Protein AF-A0A3C1F7Y5-F1 (afdb_monomer)

Solvent-accessible surface area (backbone atoms only — not comparable to full-atom values): 17196 Å² total; per-residue (Å²): 118,83,68,59,56,59,58,52,64,68,67,61,79,65,84,80,78,97,80,61,92,88,53,54,73,62,54,54,56,51,48,54,54,51,53,60,56,68,68,61,66,80,75,76,90,60,99,76,71,50,38,73,56,33,47,53,52,22,53,52,35,46,51,49,37,52,49,52,54,51,51,47,56,51,50,53,52,50,54,74,68,40,83,87,54,53,74,69,56,42,49,56,51,49,56,52,49,49,56,57,46,50,55,50,48,52,55,36,48,55,47,24,56,50,34,44,51,53,21,16,48,36,46,59,71,67,48,47,70,47,78,36,75,79,83,68,91,80,58,47,48,40,62,43,82,44,96,49,58,92,84,38,73,50,45,46,52,68,71,47,50,67,42,48,70,52,59,70,87,53,86,89,48,58,64,70,56,50,33,38,49,53,35,39,42,51,49,35,54,53,50,36,54,55,50,50,54,42,51,51,53,32,52,53,28,52,53,48,36,74,69,45,88,47,70,68,56,28,50,54,26,50,50,50,32,55,50,36,51,53,51,49,53,52,49,18,32,52,47,30,49,44,54,48,51,48,48,57,51,38,54,70,44,25,80,83,28,38,66,29,48,48,50,53,48,51,56,52,72,69,43,88,74,80,42,68,30,49,54,53,50,53,73,64,62,58,54,50,94,76,53,66,95,76,66,82,66,76,71,68,65,89,124

Mean predicted aligned error: 12.27 Å

Foldseek 3Di:
DVVVVVVVVVVPPPDDDDDDPPCVVVVLVVVLVVLLVVVPPDDPPDVDDALVVLVVVLVVLVVSLVVLVVSLVVVLVCLVPPPVDDPVRSVVVNVVSCVVSVVVNVVSVVSSVVSLLVSLLNLVVVQPCLQFNDFDPPQQFQFDCDPCCVVAPTRALVLCQVLLVLLDPDPPDDSNLSSNSPNLNVVSVVLRVVLVVLVVLLVVLVVQLVPDPDPVSVVVSVVSNVVSVVVNRVSRSVNLRSLLRNQVSCVLPQVSSQVSLVSLLVSLVPHPDVDPSSVVSNVSRDHPVNDDPPDPRRNRDDD

Structure (mmCIF, N/CA/C/O backbone):
data_AF-A0A3C1F7Y5-F1
#
_entry.id   AF-A0A3C1F7Y5-F1
#
loop_
_atom_site.group_PDB
_atom_site.id
_atom_site.type_symbol
_atom_site.label_atom_id
_atom_site.label_alt_id
_atom_site.label_comp_id
_atom_site.label_asym_id
_atom_site.label_entity_id
_atom_site.label_seq_id
_atom_site.pdbx_PDB_ins_code
_atom_site.Cartn_x
_atom_site.Cartn_y
_atom_site.Cartn_z
_atom_site.occupancy
_atom_site.B_iso_or_equiv
_atom_site.auth_seq_id
_atom_site.auth_comp_id
_atom_site.auth_asym_id
_atom_site.auth_atom_id
_atom_site.pdbx_PDB_model_num
ATOM 1 N N . MET A 1 1 ? 8.452 -7.165 36.736 1.00 32.56 1 MET A N 1
ATOM 2 C CA . MET A 1 1 ? 7.454 -6.997 37.823 1.00 32.56 1 MET A CA 1
ATOM 3 C C . MET A 1 1 ? 6.752 -5.632 37.867 1.00 32.56 1 MET A C 1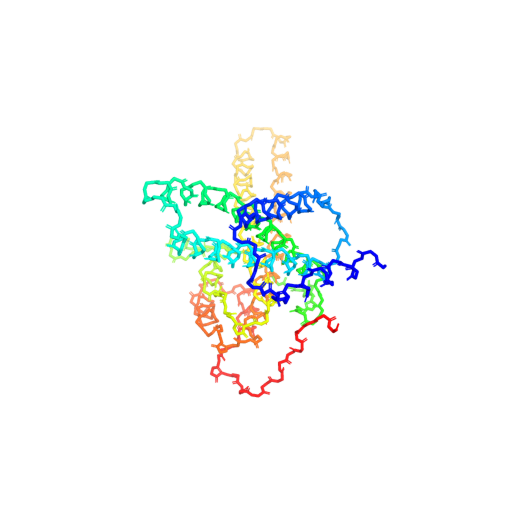
ATOM 5 O O . MET A 1 1 ? 5.590 -5.606 38.236 1.00 32.56 1 MET A O 1
ATOM 9 N N . LYS A 1 2 ? 7.348 -4.512 37.418 1.00 30.48 2 LYS A N 1
ATOM 10 C CA . LYS A 1 2 ? 6.664 -3.192 37.383 1.00 30.48 2 LYS A CA 1
ATOM 11 C C . LYS A 1 2 ? 5.552 -3.036 36.319 1.00 30.48 2 LYS A C 1
ATOM 13 O O . LYS A 1 2 ? 4.776 -2.097 36.400 1.00 30.48 2 LYS A O 1
ATOM 18 N N . GLN A 1 3 ? 5.445 -3.956 35.354 1.00 35.06 3 GLN A N 1
ATOM 19 C CA . GLN A 1 3 ? 4.388 -3.957 34.323 1.00 35.06 3 GLN A CA 1
ATOM 20 C C . GLN A 1 3 ? 3.106 -4.693 34.757 1.00 35.06 3 GLN A C 1
ATOM 22 O O . GLN A 1 3 ? 2.026 -4.375 34.273 1.00 35.06 3 GLN A O 1
ATOM 27 N N . LEU A 1 4 ? 3.206 -5.618 35.718 1.00 29.81 4 LEU A N 1
ATOM 28 C CA . LEU A 1 4 ? 2.059 -6.357 36.264 1.00 29.81 4 LEU A CA 1
ATOM 29 C C . LEU A 1 4 ? 1.172 -5.466 37.148 1.00 29.81 4 LEU A C 1
ATOM 31 O O . LEU A 1 4 ? -0.046 -5.610 37.156 1.00 29.81 4 LEU A O 1
ATOM 35 N N . VAL A 1 5 ? 1.770 -4.471 37.808 1.00 37.81 5 VAL A N 1
ATOM 36 C CA . VAL A 1 5 ? 1.052 -3.497 38.647 1.00 37.81 5 VAL A CA 1
ATOM 37 C C . VAL A 1 5 ? 0.156 -2.569 37.809 1.00 37.81 5 VAL A C 1
ATOM 39 O O . VAL A 1 5 ? -0.883 -2.130 38.288 1.00 37.81 5 VAL A O 1
ATOM 42 N N . LEU A 1 6 ? 0.497 -2.319 36.537 1.00 37.78 6 LEU A N 1
ATOM 43 C CA . LEU A 1 6 ? -0.303 -1.463 35.651 1.00 37.78 6 LEU A CA 1
ATOM 44 C C . LEU A 1 6 ? -1.582 -2.164 35.158 1.00 37.78 6 LEU A C 1
ATOM 46 O O . LEU A 1 6 ? -2.614 -1.519 35.006 1.00 37.78 6 LEU A O 1
ATOM 50 N N . ALA A 1 7 ? -1.528 -3.487 34.968 1.00 34.50 7 ALA A N 1
ATOM 51 C CA . ALA A 1 7 ? -2.701 -4.301 34.643 1.00 34.50 7 ALA A CA 1
ATOM 52 C C . ALA A 1 7 ? -3.611 -4.515 35.870 1.00 34.50 7 ALA A C 1
ATOM 54 O O . ALA A 1 7 ? -4.831 -4.502 35.737 1.00 34.50 7 ALA A O 1
ATOM 55 N N . LEU A 1 8 ? -3.030 -4.627 37.072 1.00 32.03 8 LEU A N 1
ATOM 56 C CA . LEU A 1 8 ? -3.776 -4.730 38.335 1.00 32.03 8 LEU A CA 1
ATOM 57 C C . LEU A 1 8 ? -4.474 -3.418 38.738 1.00 32.03 8 LEU A C 1
ATOM 59 O O . LEU A 1 8 ? -5.562 -3.462 39.304 1.00 32.03 8 LEU A O 1
ATOM 63 N N . LEU A 1 9 ? -3.923 -2.255 38.376 1.00 35.12 9 LEU A N 1
ATOM 64 C CA . LE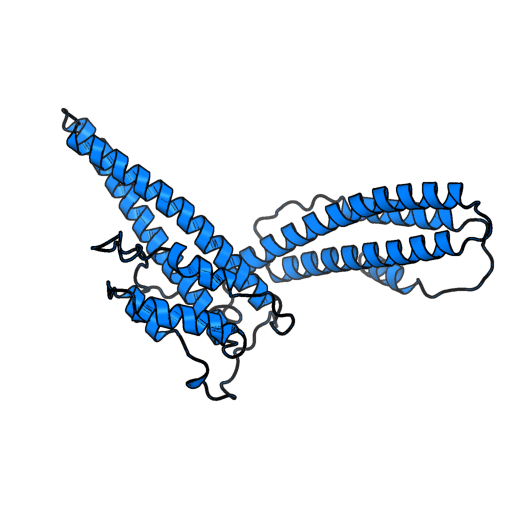U A 1 9 ? -4.593 -0.958 38.565 1.00 35.12 9 LEU A CA 1
ATOM 65 C C . LEU A 1 9 ? -5.817 -0.758 37.652 1.00 35.12 9 LEU A C 1
ATOM 67 O O . LEU A 1 9 ? -6.689 0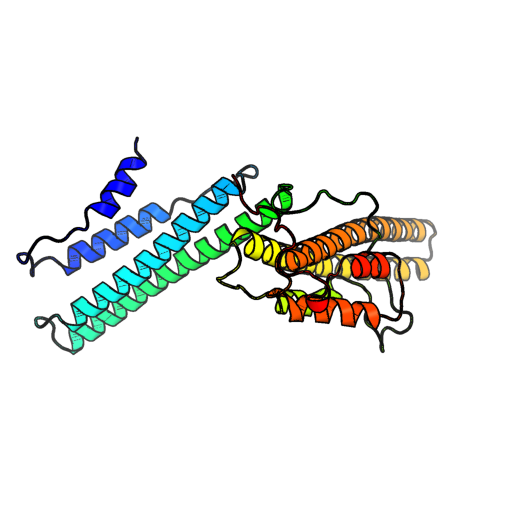.035 37.990 1.00 35.12 9 LEU A O 1
ATOM 71 N N . LEU A 1 10 ? -5.906 -1.483 36.530 1.00 38.59 10 LEU A N 1
ATOM 72 C CA . LEU A 1 10 ? -7.051 -1.443 35.606 1.00 38.59 10 LEU A CA 1
ATOM 73 C C . LEU A 1 10 ? -8.180 -2.414 35.996 1.00 38.59 10 LEU A C 1
ATOM 75 O O . LEU A 1 10 ? -9.320 -2.201 35.599 1.00 38.59 10 LEU A O 1
ATOM 79 N N . LEU A 1 11 ? -7.883 -3.451 36.787 1.00 32.28 11 LEU A N 1
ATOM 80 C CA . LEU A 1 11 ? -8.859 -4.432 37.291 1.00 32.28 11 LEU A CA 1
ATOM 81 C C . LEU A 1 11 ? -9.451 -4.063 38.664 1.00 32.28 11 LEU A C 1
ATOM 83 O O . LEU A 1 11 ? -10.435 -4.660 39.083 1.00 32.28 11 LEU A O 1
ATOM 87 N N . GLY A 1 12 ? -8.888 -3.063 39.350 1.00 29.34 12 GLY A N 1
ATOM 88 C CA . GLY A 1 12 ? -9.375 -2.572 40.644 1.00 29.34 12 GLY A CA 1
ATOM 89 C C . GLY A 1 12 ? -10.532 -1.566 40.579 1.00 29.34 12 GLY A C 1
ATOM 90 O O . GLY A 1 12 ? -10.961 -1.092 41.624 1.00 29.34 12 GLY A O 1
ATOM 91 N N . LEU A 1 13 ? -11.056 -1.231 39.393 1.00 37.41 13 LEU A N 1
ATOM 92 C CA . LEU A 1 13 ? -12.241 -0.368 39.235 1.00 37.41 13 LEU A CA 1
ATOM 93 C C . LEU A 1 13 ? -13.559 -1.152 39.404 1.00 37.41 13 LEU A C 1
ATOM 95 O O . LEU A 1 13 ? -14.555 -0.869 38.742 1.00 37.41 13 LEU A O 1
ATOM 99 N N . ALA A 1 14 ? -13.569 -2.142 40.301 1.00 31.95 14 ALA A N 1
ATOM 100 C CA . ALA A 1 14 ? -14.805 -2.664 40.861 1.00 31.95 14 ALA A CA 1
ATOM 101 C C . ALA A 1 14 ? -15.293 -1.675 41.929 1.00 31.95 14 ALA A C 1
ATOM 103 O O . ALA A 1 14 ? -14.569 -1.323 42.858 1.00 31.95 14 ALA A O 1
ATOM 104 N N . VAL A 1 15 ? -16.518 -1.202 41.735 1.00 46.19 15 VAL A N 1
ATOM 105 C CA . VAL A 1 15 ? -17.261 -0.277 42.592 1.00 46.19 15 VAL A CA 1
ATOM 106 C C . VAL A 1 15 ? -17.226 -0.711 44.069 1.00 46.19 15 VAL A C 1
ATOM 108 O O . VAL A 1 15 ? -17.552 -1.856 44.376 1.00 46.19 15 VAL A O 1
ATOM 111 N N . PRO A 1 16 ? -16.987 0.233 44.994 1.00 33.44 16 PRO A N 1
ATOM 112 C CA . PRO A 1 16 ? -17.848 0.389 46.157 1.00 33.44 16 PRO A CA 1
ATOM 113 C C . PRO A 1 16 ? -18.515 1.767 46.050 1.00 33.44 16 PRO A C 1
ATOM 115 O O . PRO A 1 16 ? -17.878 2.785 45.803 1.00 33.44 16 PRO A O 1
ATOM 118 N N . GLY A 1 17 ? -19.840 1.824 46.064 1.00 30.00 17 GLY A N 1
ATOM 119 C CA . GLY A 1 17 ? -20.545 1.865 47.336 1.00 30.00 17 GLY A CA 1
ATOM 120 C C . GLY A 1 17 ? -20.659 3.326 47.765 1.00 30.00 17 GLY A C 1
ATOM 121 O O . GLY A 1 17 ? -19.778 3.862 48.424 1.00 30.00 17 GLY A O 1
ATOM 122 N N . SER A 1 18 ? -21.730 3.960 47.294 1.00 38.53 18 SER A N 1
ATOM 123 C CA . SER A 1 18 ? -22.365 5.192 47.778 1.00 38.53 18 SER A CA 1
ATOM 124 C C . SER A 1 18 ? -21.871 5.733 49.132 1.00 38.53 18 SER A C 1
ATOM 126 O O . SER A 1 18 ? -22.473 5.434 50.155 1.00 38.53 18 SER A O 1
ATOM 128 N N . ALA A 1 19 ? -20.820 6.563 49.133 1.00 33.09 19 ALA A N 1
ATOM 129 C CA . ALA A 1 19 ? -20.518 7.531 50.200 1.00 33.09 19 ALA A CA 1
ATOM 130 C C . ALA A 1 19 ? -19.324 8.445 49.840 1.00 33.09 19 ALA A C 1
ATOM 132 O O . ALA A 1 19 ? -18.329 8.464 50.556 1.00 33.09 19 ALA A O 1
ATOM 133 N N . GLN A 1 20 ? -19.364 9.210 48.739 1.00 34.00 20 GLN A N 1
ATOM 134 C CA . GLN A 1 20 ? -18.431 10.345 48.560 1.00 34.00 20 GLN A CA 1
ATOM 135 C C . GLN A 1 20 ? -18.875 11.324 47.456 1.00 34.00 20 GLN A C 1
ATOM 137 O O . GLN A 1 20 ? -18.120 11.666 46.549 1.00 34.00 20 GLN A O 1
ATOM 142 N N . ALA A 1 21 ? -20.106 11.833 47.559 1.00 36.12 21 ALA A N 1
ATOM 143 C CA . ALA A 1 21 ? -20.642 12.853 46.648 1.00 36.12 21 ALA A CA 1
ATOM 144 C C . ALA A 1 21 ? -19.891 14.208 46.705 1.00 36.12 21 ALA A C 1
ATOM 146 O O . ALA A 1 21 ? -20.056 15.039 45.825 1.00 36.12 21 ALA A O 1
ATOM 147 N N . GLY A 1 22 ? -19.011 14.438 47.689 1.00 31.52 22 GLY A N 1
ATOM 148 C CA . GLY A 1 22 ? -18.311 15.722 47.851 1.00 31.52 22 GLY A CA 1
ATOM 149 C C . GLY A 1 22 ? -16.958 15.870 47.137 1.00 31.52 22 GLY A C 1
ATOM 150 O O . GLY A 1 22 ? -16.356 16.937 47.218 1.00 31.52 22 GLY A O 1
ATOM 151 N N . LYS A 1 23 ? -16.410 14.822 46.496 1.00 36.09 23 LYS A N 1
ATOM 152 C CA . LYS A 1 23 ? -15.052 14.864 45.889 1.00 36.09 23 LYS A CA 1
ATOM 153 C C . LYS A 1 23 ? -14.928 14.185 44.516 1.00 36.09 23 LYS A C 1
ATOM 155 O O . LYS A 1 23 ? -13.818 14.080 43.990 1.00 36.09 23 LYS A O 1
ATOM 160 N N . ALA A 1 24 ? -16.041 13.770 43.913 1.00 33.94 24 ALA A N 1
ATOM 161 C CA . ALA A 1 24 ? -16.072 13.079 42.623 1.00 33.94 24 ALA A CA 1
ATOM 162 C C . ALA A 1 24 ? -15.417 13.849 41.445 1.00 33.94 24 ALA A C 1
ATOM 164 O O . ALA A 1 24 ? -14.608 13.234 40.740 1.00 33.94 24 ALA A O 1
ATOM 165 N N . PRO A 1 25 ? -15.618 15.174 41.249 1.00 37.69 25 PRO A N 1
ATOM 166 C CA . PRO A 1 25 ? -15.051 15.852 40.076 1.00 37.69 25 PRO A CA 1
ATOM 167 C C . PRO A 1 25 ? -13.519 15.997 40.148 1.00 37.69 25 PRO A C 1
ATOM 169 O O . PRO A 1 25 ? -12.825 15.968 39.130 1.00 37.69 25 PRO A O 1
ATOM 172 N N . VAL A 1 26 ? -12.949 16.078 41.356 1.00 36.94 26 VAL A N 1
ATOM 173 C CA . VAL A 1 26 ? -11.503 16.293 41.554 1.00 36.94 26 VAL A CA 1
ATOM 174 C C . VAL A 1 26 ? -10.698 15.003 41.355 1.00 36.94 26 VAL A C 1
ATOM 176 O O . VAL A 1 26 ? -9.554 15.050 40.892 1.00 36.94 26 VAL A O 1
ATOM 179 N N . VAL A 1 27 ? -11.275 13.842 41.683 1.00 36.44 27 VAL A N 1
ATOM 180 C CA . VAL A 1 27 ? -10.606 12.540 41.518 1.00 36.44 27 VAL A CA 1
ATOM 181 C C . VAL A 1 27 ? -10.604 12.116 40.046 1.00 36.44 27 VAL A C 1
ATOM 183 O O . VAL A 1 27 ? -9.558 11.691 39.550 1.00 36.44 27 VAL A O 1
ATOM 186 N N . ALA A 1 28 ? -11.708 12.343 39.325 1.00 36.66 28 ALA A N 1
ATOM 187 C CA . ALA A 1 28 ? -11.809 12.088 37.889 1.00 36.66 28 ALA A CA 1
ATOM 188 C C . ALA A 1 28 ? -10.815 12.947 37.077 1.00 36.66 28 ALA A C 1
ATOM 190 O O . ALA A 1 28 ? -10.018 12.412 36.305 1.00 36.66 28 ALA A O 1
ATOM 191 N N . ALA A 1 29 ? -10.744 14.260 37.334 1.00 33.94 29 ALA A N 1
ATOM 192 C CA . ALA A 1 29 ? -9.800 15.160 36.657 1.00 33.94 29 ALA A CA 1
ATOM 193 C C . ALA A 1 29 ? -8.317 14.844 36.969 1.00 33.94 29 ALA A C 1
ATOM 195 O O . ALA A 1 29 ? -7.442 14.950 36.101 1.00 33.94 29 ALA A O 1
ATOM 196 N N . LYS A 1 30 ? -8.001 14.408 38.202 1.00 35.09 30 LYS A N 1
ATOM 197 C CA . LYS A 1 30 ? -6.637 13.976 38.574 1.00 35.09 30 LYS A CA 1
ATOM 198 C C . LYS A 1 30 ? -6.226 12.670 37.895 1.00 35.09 30 LYS A C 1
ATOM 200 O O . LYS A 1 30 ? -5.050 12.522 37.552 1.00 35.09 30 LYS A O 1
ATOM 205 N N . GLN A 1 31 ? -7.157 11.739 37.693 1.00 39.84 31 GLN A N 1
ATOM 206 C CA . GLN A 1 31 ? -6.882 10.495 36.975 1.00 39.84 31 GLN A CA 1
ATOM 207 C C . GLN A 1 31 ? -6.632 10.755 35.485 1.00 39.84 31 GLN A C 1
ATOM 209 O O . GLN A 1 31 ? -5.622 10.279 34.966 1.00 39.84 31 GLN A O 1
ATOM 214 N N . VAL A 1 32 ? -7.427 11.615 34.835 1.00 39.03 32 VAL A N 1
ATOM 215 C CA . VAL A 1 32 ? -7.208 12.023 33.431 1.00 39.03 32 VAL A CA 1
ATOM 216 C C . VAL A 1 32 ? -5.818 12.648 33.235 1.00 39.03 32 VAL A C 1
ATOM 218 O O . VAL A 1 32 ? -5.090 12.273 32.314 1.00 39.03 32 VAL A O 1
ATOM 221 N N . LYS A 1 33 ? -5.368 13.521 34.153 1.00 35.09 33 LYS A N 1
ATOM 222 C CA . LYS A 1 33 ? -4.017 14.117 34.098 1.00 35.09 33 LYS A CA 1
ATOM 223 C C . LYS A 1 33 ? -2.878 13.099 34.247 1.00 35.09 33 LYS A C 1
ATOM 225 O O . LYS A 1 33 ? -1.860 13.238 33.563 1.00 35.09 33 LYS A O 1
ATOM 230 N N . LYS A 1 34 ? -3.016 12.087 35.116 1.00 35.97 34 LYS A N 1
ATOM 231 C CA . LYS A 1 34 ? -1.995 11.032 35.306 1.00 35.97 34 LYS A CA 1
ATOM 232 C C . LYS A 1 34 ? -1.929 10.064 34.125 1.00 35.97 34 LYS A C 1
ATOM 234 O O . LYS A 1 34 ? -0.837 9.682 33.712 1.00 35.97 34 LYS A O 1
ATOM 239 N N . VAL A 1 35 ? -3.078 9.729 33.544 1.00 37.59 35 VAL A N 1
ATOM 240 C CA . VAL A 1 35 ? -3.168 8.935 32.313 1.00 37.59 35 VAL A CA 1
ATOM 241 C C . VAL A 1 35 ? -2.492 9.702 31.168 1.00 37.59 35 VAL A C 1
ATOM 243 O O . VAL A 1 35 ? -1.538 9.206 30.573 1.00 37.59 35 VAL A O 1
ATOM 246 N N . ALA A 1 36 ? -2.848 10.971 30.947 1.00 34.59 36 ALA A N 1
ATOM 247 C CA . ALA A 1 36 ? -2.269 11.795 29.881 1.00 34.59 36 ALA A CA 1
ATOM 248 C C . ALA A 1 36 ? -0.740 12.003 29.991 1.00 34.59 36 ALA A C 1
ATOM 250 O O . ALA A 1 36 ? -0.062 12.144 28.970 1.00 34.59 36 ALA A O 1
ATOM 251 N N . THR A 1 37 ? -0.173 12.016 31.204 1.00 37.06 37 THR A N 1
ATOM 252 C CA . THR A 1 37 ? 1.283 12.143 31.417 1.00 37.06 37 THR A CA 1
ATOM 253 C C . THR A 1 37 ? 2.037 10.823 31.259 1.00 37.06 37 THR A C 1
ATOM 255 O O . THR A 1 37 ? 3.146 10.843 30.731 1.00 37.06 37 THR A O 1
ATOM 258 N N . ALA A 1 38 ? 1.438 9.678 31.601 1.00 40.72 38 ALA A N 1
ATOM 259 C CA . ALA A 1 38 ? 2.046 8.364 31.365 1.00 40.72 38 ALA A CA 1
ATOM 260 C C . ALA A 1 38 ? 2.173 8.028 29.866 1.00 40.72 38 ALA A C 1
ATOM 262 O O . ALA A 1 38 ? 3.149 7.406 29.453 1.00 40.72 38 ALA A O 1
ATOM 263 N N . PHE A 1 39 ? 1.241 8.505 29.036 1.00 36.88 39 PHE A N 1
ATOM 264 C CA . PHE A 1 39 ? 1.279 8.301 27.584 1.00 36.88 39 PHE A CA 1
ATOM 265 C C . PHE A 1 39 ? 2.185 9.295 26.832 1.00 36.88 39 PHE A C 1
ATOM 267 O O . PHE A 1 39 ? 2.373 9.156 25.629 1.00 36.88 39 PHE A O 1
ATOM 274 N N . LYS A 1 40 ? 2.753 10.316 27.490 1.00 34.31 40 LYS A N 1
ATOM 275 C CA . LYS A 1 40 ? 3.647 11.314 26.859 1.00 34.31 40 LYS A CA 1
ATOM 276 C C . LYS A 1 40 ? 5.093 10.844 26.675 1.00 34.31 40 LYS A C 1
ATOM 278 O O . LYS A 1 40 ? 5.916 11.615 26.181 1.00 34.31 40 LYS A O 1
ATOM 283 N N . THR A 1 41 ? 5.427 9.608 27.035 1.00 36.12 41 THR A N 1
ATOM 284 C CA . THR A 1 41 ? 6.742 9.033 26.745 1.00 36.12 41 THR A CA 1
ATOM 285 C C . THR A 1 41 ? 6.946 8.964 25.231 1.00 36.12 41 THR A C 1
ATOM 287 O O . THR A 1 41 ? 6.346 8.155 24.529 1.00 36.12 41 THR A O 1
ATOM 290 N N . ARG A 1 42 ? 7.794 9.864 24.710 1.00 37.03 42 ARG A N 1
ATOM 291 C CA . ARG A 1 42 ? 8.333 9.785 23.349 1.00 37.03 42 ARG A CA 1
ATOM 292 C C . ARG A 1 42 ? 8.989 8.417 23.196 1.00 37.03 42 ARG A C 1
ATOM 294 O O . ARG A 1 42 ? 10.058 8.187 23.755 1.00 37.03 42 ARG A O 1
ATOM 301 N N . VAL A 1 43 ? 8.347 7.519 22.458 1.00 41.59 43 VAL A N 1
ATOM 302 C CA . VAL A 1 43 ? 8.968 6.267 22.033 1.00 41.59 43 VAL A CA 1
ATOM 303 C C . VAL A 1 43 ? 9.943 6.629 20.911 1.00 41.59 43 VAL A C 1
ATOM 305 O O . VAL A 1 43 ? 9.501 7.139 19.878 1.00 41.59 43 VAL A O 1
ATOM 308 N N . PRO A 1 44 ? 11.262 6.449 21.090 1.00 37.28 44 PRO A N 1
ATOM 309 C CA . PRO A 1 44 ? 12.198 6.634 19.995 1.00 37.28 44 PRO A CA 1
ATOM 310 C C . PRO A 1 44 ? 11.891 5.593 18.914 1.00 37.28 44 PRO A C 1
ATOM 312 O O . PRO A 1 44 ? 11.721 4.410 19.211 1.00 37.28 44 PRO A O 1
ATOM 315 N N . ALA A 1 45 ? 11.813 6.033 17.658 1.00 40.31 45 ALA A N 1
ATOM 316 C CA . ALA A 1 45 ? 11.681 5.154 16.503 1.00 40.31 45 ALA A CA 1
ATOM 317 C C . ALA A 1 45 ? 12.966 4.322 16.360 1.00 40.31 45 ALA A C 1
ATOM 319 O O . ALA A 1 45 ? 13.921 4.724 15.700 1.00 40.31 45 ALA A O 1
ATOM 320 N N . ALA A 1 46 ? 13.032 3.180 17.043 1.00 47.97 46 ALA A N 1
ATOM 321 C CA . ALA A 1 46 ? 14.155 2.266 16.927 1.00 47.97 46 ALA A CA 1
ATOM 322 C C . ALA A 1 46 ? 13.999 1.436 15.633 1.00 47.97 46 ALA A C 1
ATOM 324 O O . ALA A 1 46 ? 13.003 0.726 15.483 1.00 47.97 46 ALA A O 1
ATOM 325 N N . PRO A 1 47 ? 14.977 1.441 14.707 1.00 56.69 47 PRO A N 1
ATOM 326 C CA . PRO A 1 47 ? 14.862 0.801 13.386 1.00 56.69 47 PRO A CA 1
ATOM 327 C C . PRO A 1 47 ? 14.835 -0.746 13.402 1.00 56.69 47 PRO A C 1
ATOM 329 O O . PRO A 1 47 ? 14.913 -1.385 12.352 1.00 56.69 47 PRO A O 1
ATOM 332 N N . ARG A 1 48 ? 14.736 -1.382 14.578 1.00 64.50 48 ARG A N 1
ATOM 333 C CA . ARG A 1 48 ? 14.806 -2.846 14.761 1.00 64.50 48 ARG A CA 1
ATOM 334 C C . ARG A 1 48 ? 13.667 -3.440 15.597 1.00 64.50 48 ARG A C 1
ATOM 336 O O . ARG A 1 48 ? 13.778 -4.580 16.037 1.00 64.50 48 ARG A O 1
ATOM 343 N N . VAL A 1 49 ? 12.586 -2.700 15.838 1.00 79.38 49 VAL A N 1
ATOM 344 C CA . VAL A 1 49 ? 11.426 -3.256 16.555 1.00 79.38 49 VAL A CA 1
ATOM 345 C C . VAL A 1 49 ? 10.687 -4.232 15.638 1.00 79.38 49 VAL A C 1
ATOM 347 O O . VAL A 1 49 ? 10.452 -3.923 14.470 1.00 79.38 49 VAL A O 1
ATOM 350 N N . SER A 1 50 ? 10.360 -5.423 16.146 1.00 86.12 50 SER A N 1
ATOM 351 C CA . SER A 1 50 ? 9.638 -6.428 15.365 1.00 86.12 50 SER A CA 1
ATOM 352 C C . SER A 1 50 ? 8.170 -6.051 15.176 1.00 86.12 50 SER A C 1
ATOM 354 O O . SER A 1 50 ? 7.578 -5.369 16.017 1.00 86.12 50 SER A O 1
ATOM 356 N N . SER A 1 51 ? 7.546 -6.538 14.103 1.00 86.56 51 SER A N 1
ATOM 357 C CA . SER A 1 51 ? 6.117 -6.295 13.855 1.00 86.56 51 SER A CA 1
ATOM 358 C C . SER A 1 51 ? 5.222 -6.819 14.989 1.00 86.56 51 SER A C 1
ATOM 360 O O . SER A 1 51 ? 4.216 -6.192 15.303 1.00 86.56 51 SER A O 1
ATOM 362 N N . LYS A 1 52 ? 5.622 -7.899 15.677 1.00 87.62 52 LYS A N 1
ATOM 363 C CA . LYS A 1 52 ? 4.907 -8.458 16.842 1.00 87.62 52 LYS A CA 1
ATOM 364 C C . LYS A 1 52 ? 4.870 -7.472 18.021 1.00 87.62 52 LYS A C 1
ATOM 366 O O . LYS A 1 52 ? 3.837 -7.324 18.669 1.00 87.62 52 LYS A O 1
ATOM 371 N N . VAL A 1 53 ? 5.969 -6.753 18.269 1.00 87.62 53 VAL A N 1
ATOM 372 C CA . VAL A 1 53 ? 6.031 -5.706 19.306 1.00 87.62 53 VAL A CA 1
ATOM 373 C C . VAL A 1 53 ? 5.238 -4.470 18.880 1.00 87.62 53 VAL A C 1
ATOM 375 O O . VAL A 1 53 ? 4.506 -3.908 19.691 1.00 87.62 53 VAL A O 1
ATOM 378 N N . LEU A 1 54 ? 5.325 -4.066 17.609 1.00 87.56 54 LEU A N 1
ATOM 379 C CA . LEU A 1 54 ? 4.548 -2.933 17.092 1.00 87.56 54 LEU A CA 1
ATOM 380 C C . LEU A 1 54 ? 3.035 -3.203 17.127 1.00 87.56 54 LEU A C 1
ATOM 382 O O . LEU A 1 54 ? 2.282 -2.298 17.480 1.00 87.56 54 LEU A O 1
ATOM 386 N N . LYS A 1 55 ? 2.594 -4.448 16.880 1.00 89.88 55 LYS A N 1
ATOM 387 C CA . LYS A 1 55 ? 1.194 -4.864 17.076 1.00 89.88 55 LYS A CA 1
ATOM 388 C C . LYS A 1 55 ? 0.735 -4.614 18.511 1.00 89.88 55 LYS A C 1
ATOM 390 O O . LYS A 1 55 ? -0.312 -4.018 18.732 1.00 89.88 55 LYS A O 1
ATOM 395 N N . GLN A 1 56 ? 1.530 -5.037 19.496 1.00 87.50 56 GLN A N 1
ATOM 396 C CA . GLN A 1 56 ? 1.206 -4.829 20.911 1.00 87.50 56 GLN A CA 1
ATOM 397 C C . GLN A 1 56 ? 1.162 -3.341 21.276 1.00 87.50 56 GLN A C 1
ATOM 399 O O . GLN A 1 56 ? 0.288 -2.921 22.029 1.00 87.50 56 GLN A O 1
ATOM 404 N N . GLN A 1 57 ? 2.076 -2.533 20.731 1.00 86.69 57 GLN A N 1
ATOM 405 C CA . GLN A 1 57 ? 2.064 -1.085 20.942 1.00 86.69 57 GLN A CA 1
ATOM 406 C C . GLN A 1 57 ? 0.801 -0.443 20.363 1.00 86.69 57 GLN A C 1
ATOM 408 O O . GLN A 1 57 ? 0.146 0.325 21.063 1.00 86.69 57 GLN A O 1
ATOM 413 N N . TYR A 1 58 ? 0.430 -0.796 19.130 1.00 87.56 58 TYR A N 1
ATOM 414 C CA . TYR A 1 58 ? -0.818 -0.351 18.516 1.00 87.56 58 TYR A CA 1
ATOM 415 C C . TYR A 1 58 ? -2.033 -0.749 19.367 1.00 87.56 58 TYR A C 1
ATOM 417 O O . TYR A 1 58 ? -2.805 0.124 19.753 1.00 87.56 58 TYR A O 1
ATOM 425 N N . ALA A 1 59 ? -2.138 -2.019 19.769 1.00 88.00 59 ALA A N 1
ATOM 426 C CA . ALA A 1 59 ? -3.241 -2.513 20.594 1.00 88.00 59 ALA A CA 1
ATOM 427 C C . ALA A 1 59 ? -3.371 -1.763 21.934 1.00 88.00 59 ALA A C 1
ATOM 429 O O . ALA A 1 59 ? -4.478 -1.446 22.370 1.00 88.00 59 ALA A O 1
ATOM 430 N N . LEU A 1 60 ? -2.248 -1.433 22.584 1.00 87.62 60 LEU A N 1
ATOM 431 C CA . LEU A 1 60 ? -2.255 -0.647 23.821 1.00 87.62 60 LEU A CA 1
ATOM 432 C C . LEU A 1 60 ? -2.758 0.783 23.593 1.00 87.62 60 LEU A C 1
ATOM 434 O O . LEU A 1 60 ? -3.524 1.295 24.411 1.00 87.62 60 LEU A O 1
ATOM 438 N N . VAL A 1 61 ? -2.344 1.433 22.502 1.00 85.38 61 VAL A N 1
ATOM 439 C CA . VAL A 1 61 ? -2.779 2.801 22.186 1.00 85.38 61 VAL A CA 1
ATOM 440 C C . VAL A 1 61 ? -4.257 2.830 21.788 1.00 85.38 61 VAL A C 1
ATOM 442 O O . VAL A 1 61 ? -4.987 3.664 22.320 1.00 85.38 61 VAL A O 1
ATOM 445 N N . SER A 1 62 ? -4.719 1.895 20.953 1.00 84.69 62 SER A N 1
ATOM 446 C CA . SER A 1 62 ? -6.137 1.772 20.577 1.00 84.69 62 SER A CA 1
ATOM 447 C C . SER A 1 62 ? -7.020 1.536 21.801 1.00 84.69 62 SER A C 1
ATOM 449 O O . SER A 1 62 ? -7.958 2.291 22.037 1.00 84.69 62 SER A O 1
ATOM 451 N N . ARG A 1 63 ? -6.636 0.605 22.685 1.00 87.94 63 ARG A N 1
ATOM 452 C CA . ARG A 1 63 ? -7.371 0.372 23.937 1.00 87.94 63 ARG A CA 1
ATOM 453 C C . ARG A 1 63 ? -7.410 1.611 24.833 1.00 87.94 63 ARG A C 1
ATOM 455 O O . ARG A 1 63 ? -8.399 1.854 25.515 1.00 87.94 63 ARG A O 1
ATOM 462 N N . SER A 1 64 ? -6.338 2.402 24.850 1.00 85.38 64 SER A N 1
ATOM 463 C CA . SER A 1 64 ? -6.294 3.646 25.628 1.00 85.38 64 SER A CA 1
ATOM 464 C C . SER A 1 64 ? -7.251 4.703 25.076 1.00 85.38 64 SER A C 1
ATOM 466 O O . SER A 1 64 ? -7.842 5.454 25.849 1.00 85.38 64 SER A O 1
ATOM 468 N N . LEU A 1 65 ? -7.422 4.748 23.754 1.00 84.50 65 LEU A N 1
ATOM 469 C CA . LEU A 1 65 ? -8.389 5.609 23.082 1.00 84.50 65 LEU A CA 1
ATOM 470 C C . LEU A 1 65 ? -9.832 5.186 23.392 1.00 84.50 65 LEU A C 1
ATOM 472 O O . LEU A 1 65 ? -10.648 6.048 23.721 1.00 84.50 65 LEU A O 1
ATOM 476 N N . ASP A 1 66 ? -10.127 3.886 23.384 1.00 85.44 66 ASP A N 1
ATOM 477 C CA . ASP A 1 66 ? -11.456 3.374 23.744 1.00 85.44 66 ASP A CA 1
ATOM 478 C C . ASP A 1 66 ? -11.800 3.671 25.206 1.00 85.44 66 ASP A C 1
ATOM 480 O O . ASP A 1 66 ? -12.887 4.165 25.507 1.00 85.44 66 ASP A O 1
ATOM 484 N N . ILE A 1 67 ? -10.840 3.473 26.115 1.00 85.06 67 ILE A N 1
ATOM 485 C CA . ILE A 1 67 ? -10.998 3.833 27.529 1.00 85.06 67 ILE A CA 1
ATOM 486 C C . ILE A 1 67 ? -11.243 5.339 27.676 1.00 85.06 67 ILE A C 1
ATOM 488 O O . ILE A 1 67 ? -12.122 5.735 28.435 1.00 85.06 67 ILE A O 1
ATOM 492 N N . ALA A 1 68 ? -10.511 6.192 26.952 1.00 82.44 68 ALA A N 1
ATOM 493 C CA . ALA A 1 68 ? -10.716 7.640 27.017 1.00 82.44 68 ALA A CA 1
ATOM 494 C C . ALA A 1 68 ? -12.130 8.046 26.560 1.00 82.44 68 ALA A C 1
ATOM 496 O O . ALA A 1 68 ? -12.766 8.871 27.215 1.00 82.44 68 ALA A O 1
ATOM 497 N N . ARG A 1 69 ? -12.649 7.427 25.488 1.00 84.50 69 ARG A N 1
ATOM 498 C CA . ARG A 1 69 ? -14.031 7.628 25.016 1.00 84.50 69 ARG A CA 1
ATOM 499 C C . ARG A 1 69 ? -15.061 7.159 26.045 1.00 84.50 69 ARG A C 1
ATOM 501 O O . ARG A 1 69 ? -16.021 7.876 26.323 1.00 84.50 69 ARG A O 1
ATOM 508 N N . GLN A 1 70 ? -14.844 5.992 26.649 1.00 87.44 70 GLN A N 1
ATOM 509 C CA . GLN A 1 70 ? -15.740 5.452 27.670 1.00 87.44 70 GLN A CA 1
ATOM 510 C C . GLN A 1 70 ? -15.759 6.334 28.926 1.00 87.44 70 GLN A C 1
ATOM 512 O O . GLN A 1 70 ? -16.833 6.687 29.410 1.00 87.44 70 GLN A O 1
ATOM 517 N N . VAL A 1 71 ? -14.591 6.750 29.421 1.00 86.06 71 VAL A N 1
ATOM 518 C CA . VAL A 1 71 ? -14.475 7.649 30.579 1.00 86.06 71 VAL A CA 1
ATOM 519 C C . VAL A 1 71 ? -15.169 8.980 30.304 1.00 86.06 71 VAL A C 1
ATOM 521 O O . VAL A 1 71 ? -15.910 9.454 31.159 1.00 86.06 71 VAL A O 1
ATOM 524 N N . HIS A 1 72 ? -15.002 9.547 29.108 1.00 86.19 72 HIS A N 1
ATOM 525 C CA . HIS A 1 72 ? -15.712 10.763 28.716 1.00 86.19 72 HIS A CA 1
ATOM 526 C C . HIS A 1 72 ? -17.231 10.589 28.772 1.00 86.19 72 HIS A C 1
ATOM 528 O O . HIS A 1 72 ? -17.911 11.380 29.419 1.00 86.19 72 HIS A O 1
ATOM 534 N N . SER A 1 73 ? -17.761 9.516 28.173 1.00 86.06 73 SER A N 1
ATOM 535 C CA . SER A 1 73 ? -19.205 9.241 28.193 1.00 86.06 73 SER A CA 1
ATOM 536 C C . SER A 1 73 ? -19.755 9.105 29.620 1.00 86.06 73 SER A C 1
ATOM 538 O O . SER A 1 73 ? -20.827 9.623 29.929 1.00 86.06 73 SER A O 1
ATOM 540 N N . GLN A 1 74 ? -18.986 8.484 30.521 1.00 88.62 74 GLN A N 1
ATOM 541 C CA . GLN A 1 74 ? -19.343 8.358 31.933 1.00 88.62 74 GLN A CA 1
ATOM 542 C C . GLN A 1 74 ? -19.300 9.706 32.660 1.00 88.62 74 GLN A C 1
ATOM 544 O O . GLN A 1 74 ? -20.185 9.989 33.462 1.00 88.62 74 GLN A O 1
ATOM 549 N N . GLN A 1 75 ? -18.299 10.545 32.383 1.00 85.00 75 GLN A N 1
ATOM 550 C CA . GLN A 1 75 ? -18.178 11.878 32.979 1.00 85.00 75 GLN A CA 1
ATOM 551 C C . GLN A 1 75 ? -19.311 12.805 32.526 1.00 85.00 75 GLN A C 1
ATOM 553 O O . GLN A 1 75 ? -19.898 13.492 33.360 1.00 85.00 75 GLN A O 1
ATOM 558 N N . VAL A 1 76 ? -19.669 12.773 31.238 1.00 86.94 76 VAL A N 1
ATOM 559 C CA . VAL A 1 76 ? -20.826 13.506 30.700 1.00 86.94 76 VAL A CA 1
ATOM 560 C C . VAL A 1 76 ? -22.110 13.052 31.393 1.00 86.94 76 VAL A C 1
ATOM 562 O O . VAL A 1 76 ? -22.854 13.887 31.903 1.00 86.94 76 VAL A O 1
ATOM 565 N N . ALA A 1 77 ? -22.342 11.738 31.492 1.00 86.19 77 ALA A N 1
ATOM 566 C CA . ALA A 1 77 ? -23.514 11.200 32.179 1.00 86.19 77 ALA A CA 1
ATOM 567 C C . ALA A 1 77 ? -23.586 11.658 33.646 1.00 86.19 77 ALA A C 1
ATOM 569 O O . ALA A 1 77 ? -24.641 12.098 34.095 1.00 86.19 77 ALA A O 1
ATOM 570 N N . GLN A 1 78 ? -22.461 11.630 34.370 1.00 87.12 78 GLN A N 1
ATOM 571 C CA . GLN A 1 78 ? -22.392 12.091 35.760 1.00 87.12 78 GLN A CA 1
ATOM 572 C C . GLN A 1 78 ? -22.784 13.564 35.901 1.00 87.12 78 GLN A C 1
ATOM 574 O O . GLN A 1 78 ? -23.630 13.872 36.737 1.00 87.12 78 GLN A O 1
ATOM 579 N N . ILE A 1 79 ? -22.230 14.453 35.067 1.00 86.56 79 ILE A N 1
ATOM 580 C CA . ILE A 1 79 ? -22.536 15.894 35.107 1.00 86.56 79 ILE A CA 1
ATOM 581 C C . ILE A 1 79 ? -24.008 16.157 34.772 1.00 86.56 79 ILE A C 1
ATOM 583 O O . ILE A 1 79 ? -24.647 16.986 35.417 1.00 86.56 79 ILE A O 1
ATOM 587 N N . LEU A 1 80 ? -24.572 15.435 33.799 1.00 83.88 80 LEU A N 1
ATOM 588 C CA . LEU A 1 80 ? -25.985 15.570 33.433 1.00 83.88 80 LEU A CA 1
ATOM 589 C C . LEU A 1 80 ? -26.924 15.153 34.575 1.00 83.88 80 LEU A C 1
ATOM 591 O O . LEU A 1 80 ? -27.965 15.783 34.771 1.00 83.88 80 LEU A O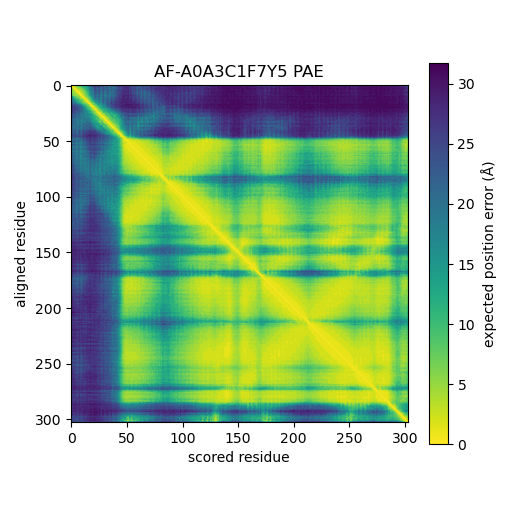 1
ATOM 595 N N . THR A 1 81 ? -26.546 14.127 35.342 1.00 87.06 81 THR A N 1
ATOM 596 C CA . THR A 1 81 ? -27.319 13.632 36.495 1.00 87.06 81 THR A CA 1
ATOM 597 C C . THR A 1 81 ? -27.044 14.371 37.808 1.00 87.06 81 THR A C 1
ATOM 599 O O . THR A 1 81 ? -27.707 14.095 38.808 1.00 87.06 81 THR A O 1
ATOM 602 N N . ASP A 1 82 ? -26.086 15.301 37.836 1.00 83.88 82 ASP A N 1
ATOM 603 C CA . ASP A 1 82 ? -25.711 16.010 39.056 1.00 83.88 82 ASP A CA 1
ATOM 604 C C . ASP A 1 82 ? -26.748 17.085 39.412 1.00 83.88 82 ASP A C 1
ATOM 606 O O . ASP A 1 82 ? -26.757 18.197 38.880 1.00 83.88 82 ASP A O 1
ATOM 610 N N . ALA A 1 83 ? -27.635 16.743 40.347 1.00 77.44 83 ALA A N 1
ATOM 611 C CA . ALA A 1 83 ? -28.691 17.625 40.831 1.00 77.44 83 ALA A CA 1
ATOM 612 C C . ALA A 1 83 ? -28.169 18.872 41.572 1.00 77.44 83 ALA A C 1
ATOM 614 O O . ALA A 1 83 ? -28.939 19.811 41.761 1.00 77.44 83 ALA A O 1
ATOM 615 N N . SER A 1 84 ? -26.894 18.898 41.982 1.00 80.81 84 SER A N 1
ATOM 616 C CA . SER A 1 84 ? -26.309 20.012 42.741 1.00 80.81 84 SER A CA 1
ATOM 617 C C . SER A 1 84 ? -25.891 21.204 41.876 1.00 80.81 84 SER A C 1
ATOM 619 O O . SER A 1 84 ? -25.787 22.316 42.387 1.00 80.81 84 SER A O 1
ATOM 621 N N . LEU A 1 85 ? -25.684 20.997 40.573 1.00 77.44 85 LEU A N 1
ATOM 622 C CA . LEU A 1 85 ? -25.265 22.049 39.646 1.00 77.44 85 LEU A CA 1
ATOM 623 C C . LEU A 1 85 ? -26.476 22.757 39.032 1.00 77.44 85 LEU A C 1
ATOM 625 O O . LEU A 1 85 ? -27.425 22.098 38.596 1.00 77.44 85 LEU A O 1
ATOM 629 N N . ALA A 1 86 ? -26.423 24.084 38.915 1.00 84.44 86 ALA A N 1
ATOM 630 C CA . ALA A 1 86 ? -27.400 24.837 38.129 1.00 84.44 86 ALA A CA 1
ATOM 631 C C . ALA A 1 86 ? -27.217 24.567 36.622 1.00 84.44 86 ALA A C 1
ATOM 633 O O . ALA A 1 86 ? -26.128 24.221 36.167 1.00 84.44 86 ALA A O 1
ATOM 634 N N . ALA A 1 87 ? -28.269 24.751 35.816 1.00 80.81 87 ALA A N 1
ATOM 635 C CA . ALA A 1 87 ? -28.242 24.420 34.385 1.00 80.81 87 ALA A CA 1
ATOM 636 C C . ALA A 1 87 ? -27.107 25.124 33.607 1.00 80.81 87 ALA A C 1
ATOM 638 O O . ALA A 1 87 ? -26.427 24.488 32.805 1.00 80.81 87 ALA A O 1
ATOM 639 N N . GLN A 1 88 ? -26.854 26.409 33.883 1.00 80.50 88 GLN A N 1
ATOM 640 C CA . GLN A 1 88 ? -25.749 27.163 33.271 1.00 80.50 88 GLN A CA 1
ATOM 641 C C . GLN A 1 88 ? -24.367 26.652 33.701 1.00 80.50 88 GLN A C 1
ATOM 643 O O . GLN A 1 88 ? -23.463 26.565 32.876 1.00 80.50 88 GLN A O 1
ATOM 648 N N . GLU A 1 89 ? -24.199 26.262 34.965 1.00 82.00 89 GLU A N 1
ATOM 649 C CA . GLU A 1 89 ? -22.934 25.705 35.455 1.00 82.00 89 GLU A CA 1
ATOM 650 C C . GLU A 1 89 ? -22.666 24.318 34.862 1.00 82.00 89 GLU A C 1
ATOM 652 O O . GLU A 1 89 ? -21.532 24.027 34.484 1.00 82.00 89 GLU A O 1
ATOM 657 N N . ARG A 1 90 ? -23.704 23.483 34.694 1.00 80.50 90 ARG A N 1
ATOM 658 C CA . ARG A 1 90 ? -23.581 22.192 33.991 1.00 80.50 90 ARG A CA 1
ATOM 659 C C . ARG A 1 90 ? -23.091 22.380 32.562 1.00 80.50 90 ARG A C 1
ATOM 661 O O . ARG A 1 90 ? -22.180 21.666 32.155 1.00 80.50 90 ARG A O 1
ATOM 668 N N . LEU A 1 91 ? -23.654 23.341 31.825 1.00 84.38 91 LEU A N 1
ATOM 669 C CA . LEU A 1 91 ? -23.235 23.635 30.450 1.00 84.38 91 LEU A CA 1
ATOM 670 C C . LEU A 1 91 ? -21.760 24.050 30.385 1.00 84.38 91 LEU A C 1
ATOM 672 O O . LEU A 1 91 ? -21.001 23.456 29.627 1.00 84.38 91 LEU A O 1
ATOM 676 N N . LEU A 1 92 ? -21.322 24.973 31.246 1.00 85.69 92 LEU A N 1
ATOM 677 C CA . LEU A 1 92 ? -19.921 25.413 31.289 1.00 85.69 92 LEU A CA 1
ATOM 678 C C . LEU A 1 92 ? -18.946 24.272 31.622 1.00 85.69 92 LEU A C 1
ATOM 680 O O . LEU A 1 92 ? -17.844 24.196 31.073 1.00 85.69 92 LEU A O 1
ATOM 684 N N . VAL A 1 93 ? -19.331 23.372 32.533 1.00 85.62 93 VAL A N 1
ATOM 685 C CA . VAL A 1 93 ? -18.512 22.204 32.888 1.00 85.62 93 VAL A CA 1
ATOM 686 C C . VAL A 1 93 ? -18.458 21.201 31.731 1.00 85.62 93 VAL A C 1
ATOM 688 O O . VAL A 1 93 ? -17.383 20.663 31.460 1.00 85.62 93 VAL A O 1
ATOM 691 N N . LEU A 1 94 ? -19.575 20.973 31.034 1.00 85.50 94 LEU A N 1
ATOM 692 C CA . LEU A 1 94 ? -19.632 20.095 29.862 1.00 85.50 94 LEU A CA 1
ATOM 693 C C . LEU A 1 94 ? -18.775 20.626 28.711 1.00 85.50 94 LEU A C 1
ATOM 695 O O . LEU A 1 94 ? -17.946 19.878 28.205 1.00 85.50 94 LEU A O 1
ATOM 699 N N . GLU A 1 95 ? -18.876 21.911 28.365 1.00 88.62 95 GLU A N 1
ATOM 700 C CA . GLU A 1 95 ? -18.064 22.529 27.303 1.00 88.62 95 GLU A CA 1
ATOM 701 C C . GLU A 1 95 ? -16.561 22.381 27.577 1.00 88.62 95 GLU A C 1
ATOM 703 O O . GLU A 1 95 ? -15.767 22.027 26.699 1.00 88.62 95 GLU A O 1
ATOM 708 N N . LYS A 1 96 ? -16.153 22.595 28.832 1.00 86.75 96 LYS A N 1
ATOM 709 C CA . LYS A 1 96 ? -14.758 22.413 29.236 1.00 86.75 96 LYS A CA 1
ATOM 710 C C . LYS A 1 96 ? -14.326 20.948 29.159 1.00 86.75 96 LYS A C 1
ATOM 712 O O . LYS A 1 96 ? -13.217 20.659 28.703 1.00 86.75 96 LYS A O 1
ATOM 717 N N . LEU A 1 97 ? -15.184 20.026 29.598 1.00 85.50 97 LEU A N 1
ATOM 718 C CA . LEU A 1 97 ? -14.915 18.592 29.546 1.00 85.50 97 LEU A CA 1
ATOM 719 C C . LEU A 1 97 ? -14.784 18.098 28.100 1.00 85.50 97 LEU A C 1
ATOM 721 O O . LEU A 1 97 ? -13.875 17.322 27.796 1.00 85.50 97 LEU A O 1
ATOM 725 N N . GLU A 1 98 ? -15.662 18.552 27.210 1.00 86.62 98 GLU A N 1
ATOM 726 C CA . GLU A 1 98 ? -15.608 18.257 25.780 1.00 86.62 98 GLU A CA 1
ATOM 727 C C . GLU A 1 98 ? -14.294 18.743 25.172 1.00 86.62 98 GLU A C 1
ATOM 729 O O . GLU A 1 98 ? -13.599 17.956 24.529 1.00 86.62 98 GLU A O 1
ATOM 734 N N . ALA A 1 99 ? -13.884 19.985 25.449 1.00 86.38 99 ALA A N 1
ATOM 735 C CA . ALA A 1 99 ? -12.632 20.534 24.930 1.00 86.38 99 ALA A CA 1
ATOM 736 C C . ALA A 1 99 ? -11.391 19.747 25.403 1.00 86.38 99 ALA A C 1
ATOM 738 O O . ALA A 1 99 ? -10.519 19.397 24.599 1.00 86.38 99 ALA A O 1
ATOM 739 N N . GLU A 1 100 ? -11.307 19.425 26.698 1.00 83.44 100 GLU A N 1
ATOM 740 C CA . GLU A 1 100 ? -10.186 18.659 27.262 1.00 83.44 100 GLU A CA 1
ATOM 741 C C . GLU A 1 100 ? -10.138 17.225 26.712 1.00 83.44 100 GLU A C 1
ATOM 743 O O . GLU A 1 100 ? -9.062 16.704 26.386 1.00 83.44 100 GLU A O 1
ATOM 748 N N . THR A 1 101 ? -11.301 16.590 26.563 1.00 84.44 101 THR A N 1
ATOM 749 C CA . THR A 1 101 ? -11.387 15.214 26.067 1.00 84.44 101 THR A CA 1
ATOM 750 C C . THR A 1 101 ? -11.122 15.142 24.566 1.00 84.44 101 THR A C 1
ATOM 752 O O . THR A 1 101 ? -10.398 14.250 24.120 1.00 84.44 101 THR A O 1
ATOM 755 N N . ALA A 1 102 ? -11.626 16.096 23.781 1.00 85.88 102 ALA A N 1
ATOM 756 C CA . ALA A 1 102 ? -11.370 16.175 22.346 1.00 85.88 102 ALA A CA 1
ATOM 757 C C . ALA A 1 102 ? -9.865 16.255 22.055 1.00 85.88 102 ALA A C 1
ATOM 759 O O . ALA A 1 102 ? -9.355 15.512 21.214 1.00 85.88 102 ALA A O 1
ATOM 760 N N . ALA A 1 103 ? -9.125 17.074 22.811 1.00 86.38 103 ALA A N 1
ATOM 761 C CA . ALA A 1 103 ? -7.672 17.173 22.684 1.00 86.38 103 ALA A CA 1
ATOM 762 C C . ALA A 1 103 ? -6.955 15.849 23.020 1.00 86.38 103 ALA A C 1
ATOM 764 O O . ALA A 1 103 ? -6.014 15.447 22.324 1.00 86.38 103 ALA A O 1
ATOM 765 N N . LEU A 1 104 ? -7.399 15.142 24.067 1.00 84.75 104 LEU A N 1
ATOM 766 C CA . LEU A 1 104 ? -6.840 13.840 24.444 1.00 84.75 104 LEU A CA 1
ATOM 767 C C . LEU A 1 104 ? -7.126 12.767 23.385 1.00 84.75 104 LEU A C 1
ATOM 769 O O . LEU A 1 104 ? -6.203 12.059 22.977 1.00 84.75 104 LEU A O 1
ATOM 773 N N . ILE A 1 105 ? -8.377 12.659 22.928 1.00 87.12 105 ILE A N 1
ATOM 774 C CA . ILE A 1 105 ? -8.796 11.694 21.904 1.00 87.12 105 ILE A CA 1
ATOM 775 C C . ILE A 1 105 ? -8.040 11.955 20.604 1.00 87.12 105 ILE A C 1
ATOM 777 O O . ILE A 1 105 ? -7.505 11.010 20.029 1.00 87.12 105 ILE A O 1
ATOM 781 N N . ALA A 1 106 ? -7.914 13.214 20.175 1.00 85.81 106 ALA A N 1
ATOM 782 C CA . ALA A 1 106 ? -7.147 13.571 18.985 1.00 85.81 106 ALA A CA 1
ATOM 783 C C . ALA A 1 106 ? -5.680 13.121 19.098 1.00 85.81 106 ALA A C 1
ATOM 785 O O . ALA A 1 106 ? -5.152 12.489 18.182 1.00 85.81 106 ALA A O 1
ATOM 786 N N . SER A 1 107 ? -5.038 13.362 20.248 1.00 87.50 107 SER A N 1
ATOM 787 C CA . SER A 1 107 ? -3.651 12.943 20.480 1.00 87.50 107 SER A CA 1
ATOM 788 C C . SER A 1 107 ? -3.479 11.420 20.498 1.00 87.50 107 SER A C 1
ATOM 790 O O . SER A 1 107 ? -2.510 10.899 19.938 1.00 87.50 107 SER A O 1
ATOM 792 N N . LEU A 1 108 ? -4.398 10.688 21.134 1.00 85.75 108 LEU A N 1
ATOM 793 C CA . LEU A 1 108 ? -4.367 9.224 21.160 1.00 85.75 108 LEU A CA 1
ATOM 794 C C . LEU A 1 108 ? -4.644 8.634 19.777 1.00 85.75 108 LEU A C 1
ATOM 796 O O . LEU A 1 108 ? -3.964 7.689 19.385 1.00 85.75 108 LEU A O 1
ATOM 800 N N . ASN A 1 109 ? -5.564 9.227 19.018 1.00 86.19 109 ASN A N 1
ATOM 801 C CA . ASN A 1 109 ? -5.882 8.801 17.662 1.00 86.19 109 ASN A CA 1
ATOM 802 C C . ASN A 1 109 ? -4.684 8.989 16.728 1.00 86.19 109 ASN A C 1
ATOM 804 O O . ASN A 1 109 ? -4.299 8.070 16.014 1.00 86.19 109 ASN A O 1
ATOM 808 N N . GLU A 1 110 ? -4.017 10.145 16.790 1.00 86.62 110 GLU A N 1
ATOM 809 C CA . GLU A 1 110 ? -2.804 10.394 16.008 1.00 86.62 110 GLU A CA 1
ATOM 810 C C . GLU A 1 110 ? -1.705 9.364 16.322 1.00 86.62 110 GLU A C 1
ATOM 812 O O . GLU A 1 110 ? -1.021 8.868 15.423 1.00 86.62 110 GLU A O 1
ATOM 817 N N . ARG A 1 111 ? -1.540 8.999 17.599 1.00 85.56 111 ARG A N 1
ATOM 818 C CA . ARG A 1 111 ? -0.590 7.952 17.999 1.00 85.56 111 ARG A CA 1
ATOM 819 C C . ARG A 1 111 ? -1.010 6.576 17.507 1.00 85.56 111 ARG A C 1
ATOM 821 O O . ARG A 1 111 ? -0.148 5.856 17.013 1.00 85.56 111 ARG A O 1
ATOM 828 N N . ALA A 1 112 ? -2.293 6.232 17.612 1.00 85.25 112 ALA A N 1
ATOM 829 C CA . ALA A 1 112 ? -2.824 4.965 17.124 1.00 85.25 112 ALA A CA 1
ATOM 830 C C . ALA A 1 112 ? -2.536 4.823 15.627 1.00 85.25 112 ALA A C 1
ATOM 832 O O . ALA A 1 112 ? -1.904 3.851 15.226 1.00 85.25 112 ALA A O 1
ATOM 833 N N . LEU A 1 113 ? -2.862 5.846 14.830 1.00 85.38 113 LEU A N 1
ATOM 834 C CA . LEU A 1 113 ? -2.609 5.881 13.387 1.00 85.38 113 LEU A CA 1
ATOM 835 C C . LEU A 1 113 ? -1.118 5.752 13.043 1.00 85.38 113 LEU A C 1
ATOM 837 O O . LEU A 1 113 ? -0.750 5.029 12.115 1.00 85.38 113 LEU A O 1
ATOM 841 N N . LYS A 1 114 ? -0.233 6.418 13.796 1.00 86.62 114 LYS A N 1
ATOM 842 C CA . LYS A 1 114 ? 1.223 6.298 13.601 1.00 86.62 114 LYS A CA 1
ATOM 843 C C . LYS A 1 114 ? 1.730 4.894 13.922 1.00 86.62 114 LYS A C 1
ATOM 845 O O . LYS A 1 114 ? 2.467 4.322 13.121 1.00 86.62 114 LYS A O 1
ATOM 850 N N . SER A 1 115 ? 1.336 4.333 15.063 1.00 84.69 115 SER A N 1
ATOM 851 C CA . SER A 1 115 ? 1.723 2.975 15.464 1.00 84.69 115 SER A CA 1
ATOM 852 C C . SER A 1 115 ? 1.172 1.925 14.501 1.00 84.69 115 SER A C 1
ATOM 854 O O . SER A 1 115 ? 1.889 0.995 14.136 1.00 84.69 115 SER A O 1
ATOM 856 N N . GLN A 1 116 ? -0.059 2.115 14.030 1.00 86.00 116 GLN A N 1
ATOM 857 C CA . GLN A 1 116 ? -0.697 1.287 13.014 1.00 86.00 116 GLN A CA 1
ATOM 858 C C . GLN A 1 116 ? 0.114 1.308 11.712 1.00 86.00 116 GLN A C 1
ATOM 860 O O . GLN A 1 116 ? 0.515 0.259 11.212 1.00 86.00 116 GLN A O 1
ATOM 865 N N . ALA A 1 117 ? 0.448 2.493 11.191 1.00 84.44 117 ALA A N 1
ATOM 866 C CA . ALA A 1 117 ? 1.246 2.624 9.972 1.00 84.44 117 ALA A CA 1
ATOM 867 C C . ALA A 1 117 ? 2.627 1.954 10.098 1.00 84.44 117 ALA A C 1
ATOM 869 O O . ALA A 1 117 ? 3.013 1.172 9.229 1.00 84.44 117 ALA A O 1
ATOM 870 N N . GLN A 1 118 ? 3.334 2.193 11.208 1.00 87.25 118 GLN A N 1
ATOM 871 C CA . GLN A 1 118 ? 4.637 1.576 11.479 1.00 87.25 118 GLN A CA 1
ATOM 872 C C . GLN A 1 118 ? 4.553 0.049 11.548 1.00 87.25 118 GLN A C 1
ATOM 874 O O . GLN A 1 118 ? 5.432 -0.650 11.040 1.00 87.25 118 GLN A O 1
ATOM 879 N N . TRP A 1 119 ? 3.494 -0.481 12.163 1.00 89.25 119 TRP A N 1
ATOM 880 C CA . TRP A 1 119 ? 3.263 -1.916 12.233 1.00 89.25 119 TRP A CA 1
ATOM 881 C C . TRP A 1 119 ? 3.051 -2.528 10.842 1.00 89.25 119 TRP A C 1
ATOM 883 O O . TRP A 1 119 ? 3.732 -3.499 10.504 1.00 89.25 119 TRP A O 1
ATOM 893 N N . GLY A 1 120 ? 2.179 -1.938 10.016 1.00 88.31 120 GLY A N 1
ATOM 894 C CA . GLY A 1 120 ? 1.920 -2.403 8.648 1.00 88.31 120 GLY A CA 1
ATOM 895 C C . GLY A 1 120 ? 3.167 -2.368 7.758 1.00 88.31 120 GLY A C 1
ATOM 896 O O . GLY A 1 120 ? 3.476 -3.338 7.062 1.00 88.31 120 GLY A O 1
ATOM 897 N N . GLU A 1 121 ? 3.952 -1.291 7.833 1.00 87.31 121 GLU A N 1
ATOM 898 C CA . GLU A 1 121 ? 5.236 -1.198 7.128 1.00 87.31 121 GLU A CA 1
ATOM 899 C C . GLU A 1 121 ? 6.213 -2.282 7.587 1.00 87.31 121 GLU A C 1
ATOM 901 O O . GLU A 1 121 ? 6.872 -2.930 6.766 1.00 87.31 121 GLU A O 1
ATOM 906 N N . ARG A 1 122 ? 6.291 -2.529 8.898 1.00 88.88 122 ARG A N 1
ATOM 907 C CA . ARG A 1 122 ? 7.196 -3.541 9.437 1.00 88.88 122 ARG A CA 1
ATOM 908 C C . ARG A 1 122 ? 6.785 -4.956 9.042 1.00 88.88 122 ARG A C 1
ATOM 910 O O . ARG A 1 122 ? 7.662 -5.746 8.695 1.00 88.88 122 ARG A O 1
ATOM 917 N N . LEU A 1 123 ? 5.486 -5.255 9.041 1.00 88.25 123 LEU A N 1
ATOM 918 C CA . LEU A 1 123 ? 4.930 -6.512 8.534 1.00 88.25 123 LEU A CA 1
ATOM 919 C C . LEU A 1 123 ? 5.385 -6.782 7.091 1.00 88.25 123 LEU A C 1
ATOM 921 O O . LEU A 1 123 ? 5.835 -7.887 6.775 1.00 88.25 123 LEU A O 1
ATOM 925 N N . LEU A 1 124 ? 5.350 -5.758 6.230 1.00 88.12 124 LEU A N 1
ATOM 926 C CA . LEU A 1 124 ? 5.824 -5.877 4.849 1.00 88.12 124 LEU A CA 1
ATOM 927 C C . LEU A 1 124 ? 7.327 -6.105 4.730 1.00 88.12 124 LEU A C 1
ATOM 929 O O . LEU A 1 124 ? 7.767 -6.879 3.876 1.00 88.12 124 LEU A O 1
ATOM 933 N N . VAL A 1 125 ? 8.119 -5.408 5.545 1.00 86.06 125 VAL A N 1
ATOM 934 C CA . VAL A 1 125 ? 9.583 -5.514 5.521 1.00 86.06 125 VAL A CA 1
ATOM 935 C C . VAL A 1 125 ? 10.042 -6.885 6.002 1.00 86.06 125 VAL A C 1
ATOM 937 O O . VAL A 1 125 ? 10.921 -7.480 5.381 1.00 86.06 125 VAL A O 1
ATOM 940 N N . GLU A 1 126 ? 9.445 -7.393 7.079 1.00 87.06 126 GLU A N 1
ATOM 941 C CA . GLU A 1 126 ? 9.786 -8.705 7.631 1.00 87.06 126 GLU A CA 1
ATOM 942 C C . GLU A 1 126 ? 9.423 -9.845 6.682 1.00 87.06 126 GLU A C 1
ATOM 944 O O . GLU A 1 126 ? 10.114 -10.862 6.672 1.00 87.06 126 GLU A O 1
ATOM 949 N N . ARG A 1 127 ? 8.376 -9.664 5.863 1.00 83.62 127 ARG A N 1
ATOM 950 C CA . ARG A 1 127 ? 7.940 -10.615 4.832 1.00 83.62 127 ARG A CA 1
ATOM 951 C C . ARG A 1 127 ? 7.891 -12.060 5.346 1.00 83.62 127 ARG A C 1
ATOM 953 O O . ARG A 1 127 ? 8.441 -12.983 4.744 1.00 83.62 127 ARG A O 1
ATOM 960 N N . ASN A 1 128 ? 7.239 -12.243 6.488 1.00 82.25 128 ASN A N 1
ATOM 961 C CA . ASN A 1 128 ? 7.058 -13.560 7.079 1.00 82.25 128 ASN A CA 1
ATOM 962 C C . ASN A 1 128 ? 6.229 -14.450 6.121 1.00 82.25 128 ASN A C 1
ATOM 964 O O . ASN A 1 128 ? 5.190 -13.988 5.639 1.00 82.25 128 ASN A O 1
ATOM 968 N N . PRO A 1 129 ? 6.637 -15.709 5.864 1.00 81.50 129 PRO A N 1
ATOM 969 C CA . PRO A 1 129 ? 5.907 -16.638 4.995 1.00 81.50 129 PRO A CA 1
ATOM 970 C C . PRO A 1 129 ? 4.441 -16.884 5.399 1.00 81.50 129 PRO A C 1
ATOM 972 O O . PRO A 1 129 ? 3.614 -17.190 4.533 1.00 81.50 129 PRO A O 1
ATOM 975 N N . ASN A 1 130 ? 4.105 -16.709 6.683 1.00 81.50 130 ASN A N 1
ATOM 976 C CA . ASN A 1 130 ? 2.732 -16.800 7.195 1.00 81.50 130 ASN A CA 1
ATOM 977 C C . ASN A 1 130 ? 1.831 -15.675 6.665 1.00 81.50 130 ASN A C 1
ATOM 979 O O . ASN A 1 130 ? 0.619 -15.845 6.576 1.00 81.50 130 ASN A O 1
ATOM 983 N N . PHE A 1 131 ? 2.424 -14.536 6.306 1.00 79.62 131 PHE A N 1
ATOM 984 C CA . PHE A 1 131 ? 1.721 -13.345 5.838 1.00 79.62 131 PHE A CA 1
ATOM 985 C C . PHE A 1 131 ? 1.827 -13.165 4.325 1.00 79.62 131 PHE A C 1
ATOM 987 O O . PHE A 1 131 ? 0.828 -12.910 3.662 1.00 79.62 131 PHE A O 1
ATOM 994 N N . LEU A 1 132 ? 3.029 -13.320 3.764 1.00 85.69 132 LEU A N 1
ATOM 995 C CA . LEU A 1 132 ? 3.299 -13.126 2.341 1.00 85.69 132 LEU A CA 1
ATOM 996 C C . LEU A 1 132 ? 4.188 -14.246 1.795 1.00 85.69 132 LEU A C 1
ATOM 998 O O . LEU A 1 132 ? 5.099 -14.697 2.484 1.00 85.69 132 LEU A O 1
ATOM 1002 N N . PRO A 1 133 ? 3.980 -14.694 0.544 1.00 85.94 133 PRO A N 1
ATOM 1003 C CA . PRO A 1 133 ? 4.887 -15.647 -0.090 1.00 85.94 133 PRO A CA 1
ATOM 1004 C C . PRO A 1 133 ? 6.309 -15.075 -0.223 1.00 85.94 133 PRO A C 1
ATOM 1006 O O . PRO A 1 133 ? 6.532 -13.861 -0.170 1.00 85.94 133 PRO A O 1
ATOM 1009 N N . LYS A 1 134 ? 7.306 -15.943 -0.438 1.00 87.62 134 LYS A N 1
ATOM 1010 C CA . LYS A 1 134 ? 8.678 -15.505 -0.757 1.00 87.62 134 LYS A CA 1
ATOM 1011 C C . LYS A 1 134 ? 8.676 -14.596 -1.994 1.00 87.62 134 LYS A C 1
ATOM 1013 O O . LYS A 1 134 ? 7.781 -14.685 -2.830 1.00 87.62 134 LYS A O 1
ATOM 1018 N N . LYS A 1 135 ? 9.651 -13.683 -2.079 1.00 88.56 135 LYS A N 1
ATOM 1019 C CA . LYS A 1 135 ? 9.792 -12.815 -3.259 1.00 88.56 135 LYS A CA 1
ATOM 1020 C C . LYS A 1 135 ? 10.056 -13.674 -4.483 1.00 88.56 135 LYS A C 1
ATOM 1022 O O . LYS A 1 135 ? 10.854 -14.608 -4.412 1.00 88.56 135 LYS A O 1
ATOM 1027 N N . ASP A 1 136 ? 9.422 -13.313 -5.582 1.00 89.25 136 ASP A N 1
ATOM 1028 C CA . ASP A 1 136 ? 9.682 -13.934 -6.864 1.00 89.25 136 ASP A CA 1
ATOM 1029 C C . ASP A 1 136 ? 10.879 -13.224 -7.505 1.00 89.25 136 ASP A C 1
ATOM 1031 O O . ASP A 1 136 ? 10.813 -12.051 -7.876 1.00 89.25 136 ASP A O 1
ATOM 1035 N N . ALA A 1 137 ? 12.013 -13.924 -7.573 1.00 88.44 137 ALA A N 1
ATOM 1036 C CA . ALA A 1 137 ? 13.245 -13.374 -8.132 1.00 88.44 137 ALA A CA 1
ATOM 1037 C C . ALA A 1 137 ? 13.118 -13.060 -9.634 1.00 88.44 137 ALA A C 1
ATOM 1039 O O . ALA A 1 137 ? 13.809 -12.170 -10.137 1.00 88.44 137 ALA A O 1
ATOM 1040 N N . ASN A 1 138 ? 12.210 -13.755 -10.324 1.00 92.25 138 ASN A N 1
ATOM 1041 C CA . ASN A 1 138 ? 12.027 -13.682 -11.767 1.00 92.25 138 ASN A CA 1
ATOM 1042 C C . ASN A 1 138 ? 10.791 -12.867 -12.159 1.00 92.25 138 ASN A C 1
ATOM 1044 O O . ASN A 1 138 ? 10.380 -12.910 -13.317 1.00 92.25 138 ASN A O 1
ATOM 1048 N N . ILE A 1 139 ? 10.211 -12.104 -11.225 1.00 93.62 139 ILE A N 1
ATOM 1049 C CA . ILE A 1 139 ? 9.019 -11.311 -11.512 1.00 93.62 139 ILE A CA 1
ATOM 1050 C C . ILE A 1 139 ? 9.268 -10.327 -12.674 1.00 93.62 139 ILE A C 1
ATOM 1052 O O . ILE A 1 139 ? 10.238 -9.548 -12.630 1.00 93.62 139 ILE A O 1
ATOM 1056 N N . PRO A 1 140 ? 8.415 -10.338 -13.719 1.00 95.25 140 PRO A N 1
ATOM 1057 C CA . PRO A 1 140 ? 8.484 -9.350 -14.787 1.00 95.25 140 PRO A CA 1
ATOM 1058 C C . PRO A 1 140 ? 8.250 -7.935 -14.247 1.00 95.25 140 PRO A C 1
ATOM 1060 O O . PRO A 1 140 ? 7.503 -7.731 -13.290 1.00 95.25 140 PRO A O 1
ATOM 1063 N N . GLY A 1 141 ? 8.894 -6.940 -14.857 1.00 93.69 141 GLY A N 1
ATOM 1064 C CA . GLY A 1 141 ? 8.674 -5.540 -14.498 1.00 93.69 141 GLY A CA 1
ATOM 1065 C C . GLY A 1 141 ? 7.268 -5.081 -14.887 1.00 93.69 141 GLY A C 1
ATOM 1066 O O . GLY A 1 141 ? 6.800 -5.394 -15.977 1.00 93.69 141 GLY A O 1
ATOM 1067 N N . MET A 1 142 ? 6.613 -4.323 -14.009 1.00 94.00 142 MET A N 1
ATOM 1068 C CA . MET A 1 142 ? 5.249 -3.842 -14.235 1.00 94.00 142 MET A CA 1
ATOM 1069 C C . MET A 1 142 ? 5.159 -2.707 -15.256 1.00 94.00 142 MET A C 1
ATOM 1071 O O . MET A 1 142 ? 4.188 -2.644 -16.000 1.00 94.00 142 MET A O 1
ATOM 1075 N N . LEU A 1 143 ? 6.129 -1.791 -15.269 1.00 91.94 143 LEU A N 1
ATOM 1076 C CA . LEU A 1 143 ? 6.035 -0.573 -16.073 1.00 91.94 143 LEU A CA 1
ATOM 1077 C C . LEU A 1 143 ? 6.008 -0.879 -17.570 1.00 91.94 143 LEU A C 1
ATOM 1079 O O . LEU A 1 143 ? 6.947 -1.476 -18.095 1.00 91.94 143 LEU A O 1
ATOM 1083 N N . SER A 1 144 ? 4.967 -0.404 -18.249 1.00 87.12 144 SER A N 1
ATOM 1084 C CA . SER A 1 144 ? 4.865 -0.457 -19.706 1.00 87.12 144 SER A CA 1
ATOM 1085 C C . SER A 1 144 ? 4.086 0.737 -20.226 1.00 87.12 144 SER A C 1
ATOM 1087 O O . SER A 1 144 ? 3.034 1.058 -19.673 1.00 87.12 144 SER A O 1
ATOM 1089 N N . GLU A 1 145 ? 4.577 1.346 -21.296 1.00 83.31 145 GLU A N 1
ATOM 1090 C CA . GLU A 1 145 ? 3.897 2.455 -21.959 1.00 83.31 145 GLU A CA 1
ATOM 1091 C C . GLU A 1 145 ? 2.836 1.930 -22.927 1.00 83.31 145 GLU A C 1
ATOM 1093 O O . GLU A 1 145 ? 3.033 0.913 -23.601 1.00 83.31 145 GLU A O 1
ATOM 1098 N N . SER A 1 146 ? 1.699 2.617 -22.978 1.00 77.50 146 SER A N 1
ATOM 1099 C CA . SER A 1 146 ? 0.675 2.352 -23.983 1.00 77.50 146 SER A CA 1
ATOM 1100 C C . SER A 1 146 ? 1.054 3.015 -25.306 1.00 77.50 146 SER A C 1
ATOM 1102 O O . SER A 1 146 ? 1.430 4.184 -25.341 1.00 77.50 146 SER A O 1
ATOM 1104 N N . ALA A 1 147 ? 0.885 2.299 -26.422 1.00 74.88 147 ALA A N 1
ATOM 1105 C CA . ALA A 1 147 ? 1.026 2.887 -27.758 1.00 74.88 147 ALA A CA 1
ATOM 1106 C C . ALA A 1 147 ? -0.073 3.926 -28.066 1.00 74.88 147 ALA A C 1
ATOM 1108 O O . ALA A 1 147 ? 0.077 4.740 -28.974 1.00 74.88 147 ALA A O 1
ATOM 1109 N N . LYS A 1 148 ? -1.177 3.897 -27.308 1.00 77.88 148 LYS A N 1
ATOM 1110 C CA . LYS A 1 148 ? -2.304 4.828 -27.401 1.00 77.88 148 LYS A CA 1
ATOM 1111 C C . LYS A 1 148 ? -2.668 5.350 -26.003 1.00 77.88 148 LYS A C 1
ATOM 1113 O O . LYS A 1 148 ? -3.656 4.899 -25.418 1.00 77.88 148 LYS A O 1
ATOM 1118 N N . PRO A 1 149 ? -1.877 6.276 -25.437 1.00 70.00 149 PRO A N 1
ATOM 1119 C CA . PRO A 1 149 ? -2.029 6.724 -24.050 1.00 70.00 149 PRO A CA 1
ATOM 1120 C C . PRO A 1 149 ? -3.341 7.480 -23.779 1.00 70.00 149 PRO A C 1
ATOM 1122 O O . PRO A 1 149 ? -3.778 7.558 -22.636 1.00 70.00 149 PRO A O 1
ATOM 1125 N N . THR A 1 150 ? -3.989 8.016 -24.819 1.00 75.12 150 THR A N 1
ATOM 1126 C CA . THR A 1 150 ? -5.309 8.666 -24.737 1.00 75.12 150 THR A CA 1
ATOM 1127 C C . THR A 1 150 ? -6.463 7.679 -24.574 1.00 75.12 150 THR A C 1
ATOM 1129 O O . THR A 1 150 ? -7.494 8.042 -24.022 1.00 75.12 150 THR A O 1
ATOM 1132 N N . GLU A 1 151 ? -6.301 6.446 -25.059 1.00 70.88 151 GLU A N 1
ATOM 1133 C CA . GLU A 1 151 ? -7.319 5.390 -24.983 1.00 70.88 151 GLU A CA 1
ATOM 1134 C C . GLU A 1 151 ? -7.046 4.437 -23.810 1.00 70.88 151 GLU A C 1
ATOM 1136 O O . GLU A 1 151 ? -7.978 3.945 -23.177 1.00 70.88 151 GLU A O 1
ATOM 1141 N N . TYR A 1 152 ? -5.769 4.189 -23.498 1.00 71.69 152 TYR A N 1
ATOM 1142 C CA . TYR A 1 152 ? -5.362 3.236 -22.471 1.00 71.69 152 TYR A CA 1
ATOM 1143 C C . TYR A 1 152 ? -4.202 3.789 -21.643 1.00 71.69 152 TYR A C 1
ATOM 1145 O O . TYR A 1 152 ? -3.167 4.125 -22.225 1.00 71.69 152 TYR A O 1
ATOM 1153 N N . PRO A 1 153 ? -4.332 3.852 -20.306 1.00 77.06 153 PRO A N 1
ATOM 1154 C CA . PRO A 1 153 ? -3.278 4.378 -19.447 1.00 77.06 153 PRO A CA 1
ATOM 1155 C C . PRO A 1 153 ? -2.043 3.472 -19.467 1.00 77.06 153 PRO A C 1
ATOM 1157 O O . PRO A 1 153 ? -2.149 2.276 -19.714 1.00 77.06 153 PRO A O 1
ATOM 1160 N N . ASP A 1 154 ? -0.874 4.017 -19.141 1.00 84.69 154 ASP A N 1
ATOM 1161 C CA . ASP A 1 154 ? 0.329 3.212 -18.915 1.00 84.69 154 ASP A CA 1
ATOM 1162 C C . ASP A 1 154 ? 0.131 2.215 -17.761 1.00 84.69 154 ASP A C 1
ATOM 1164 O O . ASP A 1 154 ? -0.390 2.564 -16.693 1.00 84.69 154 ASP A O 1
ATOM 1168 N N . MET A 1 155 ? 0.668 1.001 -17.909 1.00 88.69 155 MET A N 1
ATOM 1169 C CA . MET A 1 155 ? 0.795 0.077 -16.785 1.00 88.69 155 MET A CA 1
ATOM 1170 C C . MET A 1 155 ? 1.785 0.664 -15.785 1.00 88.69 155 MET A C 1
ATOM 1172 O O . MET A 1 155 ? 2.975 0.840 -16.055 1.00 88.69 155 MET A O 1
ATOM 1176 N N . SER A 1 156 ? 1.270 0.982 -14.609 1.00 89.31 156 SER A N 1
ATOM 1177 C CA . SER A 1 156 ? 1.979 1.654 -13.529 1.00 89.31 156 SER A CA 1
ATOM 1178 C C . SER A 1 156 ? 1.264 1.356 -12.209 1.00 89.31 156 SER A C 1
ATOM 1180 O O . SER A 1 156 ? 0.177 0.775 -12.231 1.00 89.31 156 SER A O 1
ATOM 1182 N N . PRO A 1 157 ? 1.812 1.740 -11.039 1.00 89.38 157 PRO A N 1
ATOM 1183 C CA . PRO A 1 157 ? 1.093 1.531 -9.784 1.00 89.38 157 PRO A CA 1
ATOM 1184 C C . PRO A 1 157 ? -0.289 2.212 -9.770 1.00 89.38 157 PRO A C 1
ATOM 1186 O O . PRO A 1 157 ? -1.189 1.729 -9.087 1.00 89.38 157 PRO A O 1
ATOM 1189 N N . ALA A 1 158 ? -0.480 3.264 -10.583 1.00 85.75 158 ALA A N 1
ATOM 1190 C CA . ALA A 1 158 ? -1.753 3.957 -10.777 1.00 85.75 158 ALA A CA 1
ATOM 1191 C C . ALA A 1 158 ? -2.896 3.006 -11.161 1.00 85.75 158 ALA A C 1
ATOM 1193 O O . ALA A 1 158 ? -4.026 3.169 -10.704 1.00 85.75 158 ALA A O 1
ATOM 1194 N N . PHE A 1 159 ? -2.582 1.973 -11.951 1.00 83.12 159 PHE A N 1
ATOM 1195 C CA . PHE A 1 159 ? -3.523 0.949 -12.404 1.00 83.12 159 PHE A CA 1
ATOM 1196 C C . PHE A 1 159 ? -4.262 0.271 -11.236 1.00 83.12 159 PHE A C 1
ATOM 1198 O O . PHE A 1 159 ? -5.438 -0.080 -11.354 1.00 83.12 159 PHE A O 1
ATOM 1205 N N . PHE A 1 160 ? -3.593 0.149 -10.083 1.00 83.38 160 PHE A N 1
ATOM 1206 C CA . PHE A 1 160 ? -4.111 -0.491 -8.874 1.00 83.38 160 PHE A CA 1
ATOM 1207 C C . PHE A 1 160 ? -4.773 0.476 -7.888 1.00 83.38 160 PHE A C 1
ATOM 1209 O O . PHE A 1 160 ? -5.280 0.010 -6.874 1.00 83.38 160 PHE A O 1
ATOM 1216 N N . ARG A 1 161 ? -4.814 1.792 -8.143 1.00 82.50 161 ARG A N 1
ATOM 1217 C CA . ARG A 1 161 ? -5.398 2.767 -7.197 1.00 82.50 161 ARG A CA 1
ATOM 1218 C C . ARG A 1 161 ? -6.841 2.439 -6.831 1.00 82.50 161 ARG A C 1
ATOM 1220 O O . ARG A 1 161 ? -7.172 2.367 -5.655 1.00 82.50 161 ARG A O 1
ATOM 1227 N N . GLU A 1 162 ? -7.675 2.201 -7.837 1.00 80.69 162 GLU A N 1
ATOM 1228 C CA . GLU A 1 162 ? -9.082 1.835 -7.631 1.00 80.69 162 GLU A CA 1
ATOM 1229 C C . GLU A 1 162 ? -9.221 0.480 -6.937 1.00 80.69 162 GLU A C 1
ATOM 1231 O O . GLU A 1 162 ? -10.090 0.307 -6.097 1.00 80.69 162 GLU A O 1
ATOM 1236 N N . VAL A 1 163 ? -8.326 -0.467 -7.228 1.00 80.94 163 VAL A N 1
ATOM 1237 C CA . VAL A 1 163 ? -8.317 -1.776 -6.563 1.00 80.94 163 VAL A CA 1
ATOM 1238 C C . VAL A 1 163 ? -8.007 -1.607 -5.079 1.00 80.94 163 VAL A C 1
ATOM 1240 O O . VAL A 1 163 ? -8.698 -2.181 -4.252 1.00 80.94 163 VAL A O 1
ATOM 1243 N N . VAL A 1 164 ? -7.008 -0.788 -4.736 1.00 77.69 164 VAL A N 1
ATOM 1244 C CA . VAL A 1 164 ? -6.651 -0.468 -3.345 1.00 77.69 164 VAL A CA 1
ATOM 1245 C C . VAL A 1 164 ? -7.796 0.258 -2.638 1.00 77.69 164 VAL A C 1
ATOM 1247 O O . VAL A 1 164 ? -8.042 -0.016 -1.470 1.00 77.69 164 VAL A O 1
ATOM 1250 N N . ALA A 1 165 ? -8.519 1.144 -3.327 1.00 79.25 165 ALA A N 1
ATOM 1251 C CA . ALA A 1 165 ? -9.700 1.804 -2.768 1.00 79.25 165 ALA A CA 1
ATOM 1252 C C . ALA A 1 165 ? -10.850 0.821 -2.473 1.00 79.25 165 ALA A C 1
ATOM 1254 O O . ALA A 1 165 ? -11.640 1.062 -1.565 1.00 79.25 165 ALA A O 1
ATOM 1255 N N . LEU A 1 166 ? -10.919 -0.293 -3.209 1.00 74.56 166 LEU A N 1
ATOM 1256 C CA . LEU A 1 166 ? -11.868 -1.390 -3.000 1.00 74.56 166 LEU A CA 1
ATOM 1257 C C . LEU A 1 166 ? -11.372 -2.457 -2.013 1.00 74.56 166 LEU A C 1
ATOM 1259 O O . LEU A 1 166 ? -11.989 -3.514 -1.911 1.00 74.56 166 LEU A O 1
ATOM 1263 N N . VAL A 1 167 ? -10.266 -2.227 -1.303 1.00 69.38 167 VAL A N 1
ATOM 1264 C CA . VAL A 1 167 ? -9.857 -3.050 -0.157 1.00 69.38 167 VAL A CA 1
ATOM 1265 C C . VAL A 1 167 ? -10.406 -2.366 1.098 1.00 69.38 167 VAL A C 1
ATOM 1267 O O . VAL A 1 167 ? -9.713 -1.516 1.661 1.00 69.38 167 VAL A O 1
ATOM 1270 N N . PRO A 1 168 ? -11.646 -2.648 1.537 1.00 62.09 168 PRO A N 1
ATOM 1271 C CA . PRO A 1 168 ? -12.157 -2.035 2.749 1.00 62.09 168 PRO A CA 1
ATOM 1272 C C . PRO A 1 168 ? -11.522 -2.672 3.988 1.00 62.09 168 PRO A C 1
ATOM 1274 O O . PRO A 1 168 ? -10.992 -3.786 3.963 1.00 62.09 168 PRO A O 1
ATOM 1277 N N . GLU A 1 169 ? -11.621 -1.951 5.101 1.00 63.28 169 GLU A N 1
ATOM 1278 C CA . GLU A 1 169 ? -11.342 -2.477 6.432 1.00 63.28 169 GLU A CA 1
ATOM 1279 C C . GLU A 1 169 ? -12.509 -3.385 6.845 1.00 63.28 169 GLU A C 1
ATOM 1281 O O . GLU A 1 169 ? -13.445 -2.959 7.515 1.00 63.28 169 GLU A O 1
ATOM 1286 N N . TYR A 1 170 ? -12.501 -4.638 6.387 1.00 59.94 170 TYR A N 1
ATOM 1287 C CA . TYR A 1 170 ? -13.469 -5.623 6.864 1.00 59.94 170 TYR A CA 1
ATOM 1288 C C . TYR A 1 170 ? -13.104 -6.034 8.295 1.00 59.94 170 TYR A C 1
ATOM 1290 O O . TYR A 1 170 ? -11.990 -6.515 8.525 1.00 59.94 170 TYR A O 1
ATOM 1298 N N . GLU A 1 171 ? -14.045 -5.910 9.236 1.00 60.59 171 GLU A N 1
ATOM 1299 C CA . GLU A 1 171 ? -13.895 -6.437 10.607 1.00 60.59 171 GLU A CA 1
ATOM 1300 C C . GLU A 1 171 ? -13.632 -7.953 10.614 1.00 60.59 171 GLU A C 1
ATOM 1302 O O . GLU A 1 171 ? -12.955 -8.477 11.494 1.00 60.59 171 GLU A O 1
ATOM 1307 N N . GLU A 1 172 ? -14.127 -8.660 9.595 1.00 69.38 172 GLU A N 1
ATOM 1308 C CA . GLU A 1 172 ? -14.000 -10.111 9.435 1.00 69.38 172 GLU A CA 1
ATOM 1309 C C . GLU A 1 172 ? -12.590 -10.569 9.022 1.00 69.38 172 GLU A C 1
ATOM 1311 O O . GLU A 1 172 ? -12.268 -11.760 9.097 1.00 69.38 172 GLU A O 1
ATOM 1316 N N . LEU A 1 173 ? -11.735 -9.648 8.565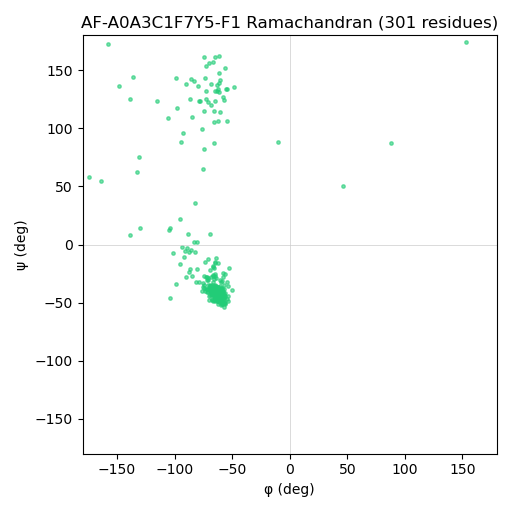 1.00 77.12 173 LEU A N 1
ATOM 1317 C CA . LEU A 1 173 ? -10.365 -9.967 8.182 1.00 77.12 173 LEU A CA 1
ATOM 1318 C C . LEU A 1 173 ? -9.429 -9.921 9.391 1.00 77.12 173 LEU A C 1
ATOM 1320 O O . LEU A 1 173 ? -9.526 -9.014 10.217 1.00 77.12 173 LEU A O 1
ATOM 1324 N N . PRO A 1 174 ? -8.435 -10.829 9.466 1.00 83.50 174 PRO A N 1
ATOM 1325 C CA . PRO A 1 174 ? -7.367 -10.680 10.441 1.00 83.50 174 PRO A CA 1
ATOM 1326 C C . PRO A 1 174 ? -6.704 -9.312 10.292 1.00 83.50 174 PRO A C 1
ATOM 1328 O O . PRO A 1 174 ? -6.346 -8.913 9.180 1.00 83.50 174 PRO A O 1
ATOM 1331 N N . GLU A 1 175 ? -6.483 -8.628 11.413 1.00 84.75 175 GLU A N 1
ATOM 1332 C CA . GLU A 1 175 ? -5.875 -7.295 11.436 1.00 84.75 175 GLU A CA 1
ATOM 1333 C C . GLU A 1 175 ? -4.572 -7.245 10.624 1.00 84.75 175 GLU A C 1
ATOM 1335 O O . GLU A 1 175 ? -4.329 -6.289 9.896 1.00 84.75 175 GLU A O 1
ATOM 1340 N N . GLU A 1 176 ? -3.746 -8.296 10.682 1.00 86.25 176 GLU A N 1
ATOM 1341 C CA . GLU A 1 176 ? -2.509 -8.401 9.906 1.00 86.25 176 GLU A CA 1
ATOM 1342 C C . GLU A 1 176 ? -2.735 -8.285 8.394 1.00 86.25 176 GLU A C 1
ATOM 1344 O O . GLU A 1 176 ? -1.922 -7.671 7.704 1.00 86.25 176 GLU A O 1
ATOM 1349 N N . VAL A 1 177 ? -3.819 -8.865 7.873 1.00 86.12 177 VAL A N 1
ATOM 1350 C CA . VAL A 1 177 ? -4.156 -8.835 6.440 1.00 86.12 177 VAL A CA 1
ATOM 1351 C C . VAL A 1 177 ? -4.569 -7.432 6.035 1.00 86.12 177 VAL A C 1
ATOM 1353 O O . VAL A 1 177 ? -4.024 -6.911 5.062 1.00 86.12 177 VAL A O 1
ATOM 1356 N N . ASN A 1 178 ? -5.454 -6.804 6.814 1.00 84.44 178 ASN A N 1
ATOM 1357 C CA . ASN A 1 178 ? -5.865 -5.416 6.592 1.00 84.44 178 ASN A CA 1
ATOM 1358 C C . ASN A 1 178 ? -4.647 -4.491 6.614 1.00 84.44 178 ASN A C 1
ATOM 1360 O O . ASN A 1 178 ? -4.427 -3.699 5.697 1.00 84.44 178 ASN A O 1
ATOM 1364 N N . MET A 1 179 ? -3.777 -4.666 7.608 1.00 85.94 179 MET A N 1
ATOM 1365 C CA . MET A 1 179 ? -2.575 -3.858 7.753 1.00 85.94 179 MET A CA 1
ATOM 1366 C C . MET A 1 179 ? -1.585 -4.022 6.604 1.00 85.94 179 MET A C 1
ATOM 1368 O O . MET A 1 179 ? -0.994 -3.037 6.154 1.00 85.94 179 MET A O 1
ATOM 1372 N N . LEU A 1 180 ? -1.404 -5.245 6.109 1.00 88.81 180 LEU A N 1
ATOM 1373 C CA . LEU A 1 180 ? -0.564 -5.509 4.946 1.00 88.81 180 LEU A CA 1
ATOM 1374 C C . LEU A 1 180 ? -1.153 -4.910 3.672 1.00 88.81 180 LEU A C 1
ATOM 1376 O O . LEU A 1 180 ? -0.407 -4.311 2.899 1.00 88.81 180 LEU A O 1
ATOM 1380 N N . ALA A 1 181 ? -2.464 -5.038 3.459 1.00 87.69 181 ALA A N 1
ATOM 1381 C CA . ALA A 1 181 ? -3.132 -4.484 2.288 1.00 87.69 181 ALA A CA 1
ATOM 1382 C C . ALA A 1 181 ? -3.018 -2.950 2.256 1.00 87.69 181 ALA A C 1
ATOM 1384 O O . ALA A 1 181 ? -2.577 -2.385 1.252 1.00 87.69 181 ALA A O 1
ATOM 1385 N N . VAL A 1 182 ? -3.274 -2.282 3.387 1.00 85.62 182 VAL A N 1
ATOM 1386 C CA . VAL A 1 182 ? -3.093 -0.827 3.538 1.00 85.62 182 VAL A CA 1
ATOM 1387 C C . VAL A 1 182 ? -1.638 -0.420 3.294 1.00 85.62 182 VAL A C 1
ATOM 1389 O O . VAL A 1 182 ? -1.365 0.537 2.563 1.00 85.62 182 VAL A O 1
ATOM 1392 N N . ALA A 1 183 ? -0.678 -1.144 3.874 1.00 88.81 183 ALA A N 1
ATOM 1393 C CA . ALA A 1 183 ? 0.736 -0.834 3.702 1.00 88.81 183 ALA A CA 1
ATOM 1394 C C . ALA A 1 183 ? 1.204 -1.043 2.246 1.00 88.81 183 ALA A C 1
ATOM 1396 O O . ALA A 1 183 ? 2.012 -0.259 1.743 1.00 88.81 183 ALA A O 1
ATOM 1397 N N . LEU A 1 184 ? 0.673 -2.048 1.536 1.00 90.25 184 LEU A N 1
ATOM 1398 C CA . LEU A 1 184 ? 0.942 -2.267 0.109 1.00 90.25 184 LEU A CA 1
ATOM 1399 C C . LEU A 1 184 ? 0.344 -1.155 -0.744 1.00 90.25 184 LEU A C 1
ATOM 1401 O O . LEU A 1 184 ? 1.035 -0.648 -1.627 1.00 90.25 184 LEU A O 1
ATOM 1405 N N . GLY A 1 185 ? -0.886 -0.735 -0.444 1.00 86.56 185 GLY A N 1
ATOM 1406 C CA . GLY A 1 185 ? -1.537 0.399 -1.091 1.00 86.56 185 GLY A CA 1
ATOM 1407 C C . GLY A 1 185 ? -0.707 1.679 -0.979 1.00 86.56 185 GLY A C 1
ATOM 1408 O O . GLY A 1 185 ? -0.365 2.295 -1.990 1.00 86.56 185 GLY A O 1
ATOM 1409 N N . LYS A 1 186 ? -0.274 2.028 0.241 1.00 85.81 186 LYS A N 1
ATOM 1410 C CA . LYS A 1 186 ? 0.617 3.179 0.482 1.00 85.81 186 LYS A CA 1
ATOM 1411 C C . LYS A 1 186 ? 1.944 3.051 -0.263 1.00 85.81 186 LYS A C 1
ATOM 1413 O O . LYS A 1 186 ? 2.408 4.013 -0.872 1.00 85.81 186 LYS A O 1
ATOM 1418 N N . LYS A 1 187 ? 2.547 1.859 -0.251 1.00 88.44 187 LYS A N 1
ATOM 1419 C CA . LYS A 1 187 ? 3.808 1.594 -0.951 1.00 88.44 187 LYS A CA 1
ATOM 1420 C C . LYS A 1 187 ? 3.666 1.773 -2.462 1.00 88.44 187 LYS A C 1
ATOM 1422 O O . LYS A 1 187 ? 4.539 2.382 -3.075 1.00 88.44 187 LYS A O 1
ATOM 1427 N N . LEU A 1 188 ? 2.589 1.260 -3.061 1.00 90.00 188 LEU A N 1
ATOM 1428 C CA . LEU A 1 188 ? 2.279 1.445 -4.480 1.00 90.00 188 LEU A CA 1
ATOM 1429 C C . LEU A 1 188 ? 2.115 2.933 -4.814 1.00 90.00 188 LEU A C 1
ATOM 1431 O O . LEU A 1 188 ? 2.749 3.394 -5.760 1.00 90.00 188 LEU A O 1
ATOM 1435 N N . GLY A 1 189 ? 1.376 3.689 -3.995 1.00 86.00 189 GLY A N 1
ATOM 1436 C CA . GLY A 1 189 ? 1.221 5.139 -4.161 1.00 86.00 189 GLY A CA 1
ATOM 1437 C C . GLY A 1 189 ? 2.545 5.910 -4.080 1.00 86.00 189 GLY A C 1
ATOM 1438 O O . GLY A 1 189 ? 2.831 6.744 -4.937 1.00 86.00 189 GLY A O 1
ATOM 1439 N N . PHE A 1 190 ? 3.409 5.591 -3.109 1.00 87.44 190 PHE A N 1
ATOM 1440 C CA . PHE A 1 190 ? 4.742 6.202 -3.004 1.00 87.44 190 PHE A CA 1
ATOM 1441 C C . PHE A 1 190 ? 5.630 5.880 -4.217 1.00 87.44 190 PHE A C 1
ATOM 1443 O O . PHE A 1 190 ? 6.298 6.757 -4.774 1.00 87.44 190 PHE A O 1
ATOM 1450 N N . MET A 1 191 ? 5.631 4.615 -4.654 1.00 88.81 191 MET A N 1
ATOM 1451 C CA . MET A 1 191 ? 6.384 4.202 -5.840 1.00 88.81 191 MET A CA 1
ATOM 1452 C C . MET A 1 191 ? 5.880 4.914 -7.093 1.00 88.81 191 MET A C 1
ATOM 1454 O O . MET A 1 191 ? 6.690 5.285 -7.932 1.00 88.81 191 MET A O 1
ATOM 1458 N N . GLU A 1 192 ? 4.578 5.158 -7.212 1.00 88.50 192 GLU A N 1
ATOM 1459 C CA . GLU A 1 192 ? 4.009 5.907 -8.330 1.00 88.50 192 GLU A CA 1
ATOM 1460 C C . GLU A 1 192 ? 4.539 7.338 -8.416 1.00 88.50 192 GLU A C 1
ATOM 1462 O O . GLU A 1 192 ? 4.962 7.778 -9.487 1.00 88.50 192 GLU A O 1
ATOM 1467 N N . GLN A 1 193 ? 4.576 8.046 -7.284 1.00 87.31 193 GLN A N 1
ATOM 1468 C CA . GLN A 1 193 ? 5.125 9.401 -7.215 1.00 87.31 193 GLN A CA 1
ATOM 1469 C C . GLN A 1 193 ? 6.600 9.412 -7.629 1.00 87.31 193 GLN A C 1
ATOM 1471 O O . GLN A 1 193 ? 7.007 10.217 -8.464 1.00 87.31 193 GLN A O 1
ATOM 1476 N N . THR A 1 194 ? 7.383 8.457 -7.119 1.00 88.12 194 THR A N 1
ATOM 1477 C CA . THR A 1 194 ? 8.813 8.344 -7.446 1.00 88.12 194 THR A CA 1
ATOM 1478 C C . THR A 1 194 ? 9.031 8.001 -8.925 1.00 88.12 194 THR A C 1
ATOM 1480 O O . THR A 1 194 ? 9.916 8.555 -9.573 1.00 88.12 194 THR A O 1
ATOM 1483 N N . ILE A 1 195 ? 8.218 7.104 -9.490 1.00 88.00 195 ILE A N 1
ATOM 1484 C CA . ILE A 1 195 ? 8.282 6.723 -10.908 1.00 88.00 195 ILE A CA 1
ATOM 1485 C C . ILE A 1 195 ? 7.942 7.918 -11.800 1.00 88.00 195 ILE A C 1
ATOM 1487 O O . ILE A 1 195 ? 8.635 8.142 -12.789 1.00 88.00 195 ILE A O 1
ATOM 1491 N N . THR A 1 196 ? 6.921 8.696 -11.442 1.00 88.31 196 THR A N 1
ATOM 1492 C CA . THR A 1 196 ? 6.519 9.900 -12.185 1.00 88.31 196 THR A CA 1
ATOM 1493 C C . THR A 1 196 ? 7.652 10.925 -12.208 1.00 88.31 196 THR A C 1
ATOM 1495 O O . THR A 1 196 ? 8.081 11.337 -13.284 1.00 88.31 196 THR A O 1
ATOM 1498 N N . GLN A 1 197 ? 8.237 11.228 -11.045 1.00 87.62 197 GLN A N 1
ATOM 1499 C CA . GLN A 1 197 ? 9.389 12.132 -10.932 1.00 87.62 197 GLN A CA 1
ATOM 1500 C C . GLN A 1 197 ? 10.590 11.648 -11.763 1.00 87.62 197 GLN A C 1
ATOM 1502 O O . GLN A 1 197 ? 11.214 12.426 -12.482 1.00 87.62 197 GLN A O 1
ATOM 1507 N N . LEU A 1 198 ? 10.911 10.351 -11.723 1.00 88.44 198 LEU A N 1
ATOM 1508 C CA . LEU A 1 198 ? 12.015 9.793 -12.512 1.00 88.44 198 LEU A CA 1
ATOM 1509 C C . LEU A 1 198 ? 11.741 9.809 -14.021 1.00 88.44 198 LEU A C 1
ATOM 1511 O O . LEU A 1 198 ? 12.668 10.049 -14.799 1.00 88.44 198 LEU A O 1
ATOM 1515 N N . LYS A 1 199 ? 10.491 9.584 -14.450 1.00 88.56 199 LYS A N 1
ATOM 1516 C CA . LYS A 1 199 ? 10.086 9.730 -15.858 1.00 88.56 199 LYS A CA 1
ATOM 1517 C C . LYS A 1 199 ? 10.272 11.177 -16.332 1.00 88.56 199 LYS A C 1
ATOM 1519 O O . LYS A 1 199 ? 10.811 11.384 -17.418 1.00 88.56 199 LYS A O 1
ATOM 1524 N N . GLU A 1 200 ? 9.909 12.166 -15.517 1.00 88.69 200 GLU A N 1
ATOM 1525 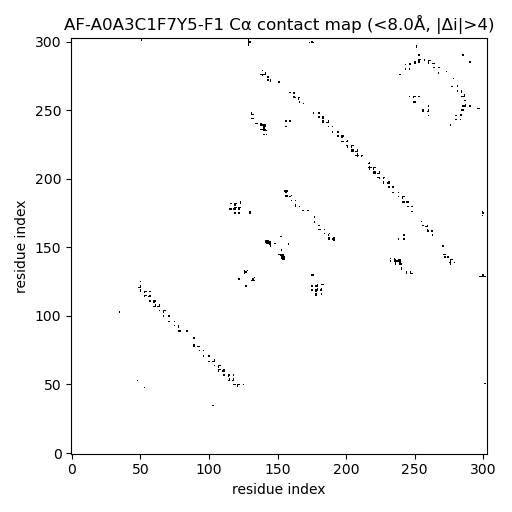C CA . GLU A 1 200 ? 10.111 13.589 -15.825 1.00 88.69 200 GLU A CA 1
ATOM 1526 C C . GLU A 1 200 ? 11.596 13.955 -15.928 1.00 88.69 200 GLU A C 1
ATOM 1528 O O . GLU A 1 200 ? 12.010 14.579 -16.907 1.00 88.69 200 GLU A O 1
ATOM 1533 N N . VAL A 1 201 ? 12.421 13.503 -14.975 1.00 87.81 201 VAL A N 1
ATOM 1534 C CA . VAL A 1 201 ? 13.882 13.696 -15.013 1.00 87.81 201 VAL A CA 1
ATOM 1535 C C . VAL A 1 201 ? 14.479 13.071 -16.274 1.00 87.81 201 VAL A C 1
ATOM 1537 O O . VAL A 1 201 ? 15.273 13.712 -16.965 1.00 87.81 201 VAL A O 1
ATOM 1540 N N . LYS A 1 202 ? 14.068 11.845 -16.624 1.00 89.44 202 LYS A N 1
ATOM 1541 C CA . LYS A 1 202 ? 14.501 11.169 -17.855 1.00 89.44 202 LYS A CA 1
ATOM 1542 C C . LYS A 1 202 ? 14.104 11.962 -19.100 1.00 89.44 202 LYS A C 1
ATOM 1544 O O . LYS A 1 202 ? 14.929 12.142 -19.995 1.00 89.44 202 LYS A O 1
ATOM 1549 N N . LEU A 1 203 ? 12.864 12.446 -19.167 1.00 90.81 203 LEU A N 1
ATOM 1550 C CA . LEU A 1 203 ? 12.371 13.238 -20.293 1.00 90.81 203 LEU A CA 1
ATOM 1551 C C . LEU A 1 203 ? 13.151 14.552 -20.436 1.00 90.81 203 LEU A C 1
ATOM 1553 O O . LEU A 1 203 ? 13.563 14.905 -21.541 1.00 90.81 203 LEU A O 1
ATOM 1557 N N . ALA A 1 204 ? 13.393 15.255 -19.328 1.00 89.50 204 ALA A N 1
ATOM 1558 C CA . ALA A 1 204 ? 14.183 16.481 -19.310 1.00 89.50 204 ALA A CA 1
ATOM 1559 C C . ALA A 1 204 ? 15.628 16.228 -19.766 1.00 89.50 204 ALA A C 1
ATOM 1561 O O . ALA A 1 204 ? 16.136 16.954 -20.621 1.00 89.50 204 ALA A O 1
ATOM 1562 N N . ALA A 1 205 ? 16.267 15.165 -19.268 1.00 89.19 205 ALA A N 1
ATOM 1563 C CA . ALA A 1 205 ? 17.615 14.783 -19.678 1.00 89.19 205 ALA A CA 1
ATOM 1564 C C . ALA A 1 205 ? 17.676 14.409 -21.170 1.00 89.19 205 ALA A C 1
ATOM 1566 O O . ALA A 1 205 ? 18.576 14.867 -21.868 1.00 89.19 205 ALA A O 1
ATOM 1567 N N . ASN A 1 206 ? 16.696 13.668 -21.698 1.00 91.69 206 ASN A N 1
ATOM 1568 C CA . ASN A 1 206 ? 16.607 13.357 -23.130 1.00 91.69 206 ASN A CA 1
ATOM 1569 C C . ASN A 1 206 ? 16.469 14.616 -23.997 1.00 91.69 206 ASN A C 1
ATOM 1571 O O . ASN A 1 206 ? 17.155 14.739 -25.011 1.00 91.69 206 ASN A O 1
ATOM 1575 N N . LYS A 1 207 ? 15.639 15.582 -23.581 1.00 92.38 207 LYS A N 1
ATOM 1576 C CA . LYS A 1 207 ? 15.538 16.885 -24.260 1.00 92.38 207 LYS A CA 1
ATOM 1577 C C . LYS A 1 207 ? 16.881 17.615 -24.254 1.00 92.38 207 LYS A C 1
ATOM 1579 O O . LYS A 1 207 ? 17.288 18.140 -25.284 1.00 92.38 207 LYS A O 1
ATOM 1584 N N . LYS A 1 208 ? 17.596 17.600 -23.123 1.00 92.06 208 LYS A N 1
ATOM 1585 C CA . LYS A 1 208 ? 18.931 18.201 -22.999 1.00 92.06 208 LYS A CA 1
ATOM 1586 C C . LYS A 1 208 ? 19.969 17.524 -23.901 1.00 92.06 208 LYS A C 1
ATOM 1588 O O . LYS A 1 208 ? 20.734 18.227 -24.544 1.00 92.06 208 LYS A O 1
ATOM 1593 N N . VAL A 1 209 ? 19.941 16.194 -24.051 1.00 89.81 209 VAL A N 1
ATOM 1594 C CA . VAL A 1 209 ? 20.802 15.479 -25.019 1.00 89.81 209 VAL A CA 1
ATOM 1595 C C . VAL A 1 209 ? 20.576 15.968 -26.453 1.00 89.81 209 VAL A C 1
ATOM 1597 O O . VAL A 1 209 ? 21.544 16.101 -27.200 1.00 89.81 209 VAL A O 1
ATOM 1600 N N . ALA A 1 210 ? 19.320 16.209 -26.841 1.00 89.12 210 ALA A N 1
ATOM 1601 C CA . ALA A 1 210 ? 18.973 16.617 -28.201 1.00 89.12 210 ALA A CA 1
ATOM 1602 C C . ALA A 1 210 ? 19.446 18.041 -28.539 1.00 89.12 210 ALA A C 1
ATOM 1604 O O . ALA A 1 210 ? 19.850 18.282 -29.672 1.00 89.12 210 ALA A O 1
ATOM 1605 N N . ILE A 1 211 ? 19.414 18.958 -27.565 1.00 91.75 211 ILE A N 1
ATOM 1606 C CA . ILE A 1 211 ? 19.766 20.373 -27.775 1.00 91.75 211 ILE A CA 1
ATOM 1607 C C . ILE A 1 211 ? 21.217 20.720 -27.419 1.00 91.75 211 ILE A C 1
ATOM 1609 O O . ILE A 1 211 ? 21.685 21.780 -27.808 1.00 91.75 211 ILE A O 1
ATOM 1613 N N . SER A 1 212 ? 21.924 19.876 -26.662 1.00 89.25 212 SER A N 1
ATOM 1614 C CA . SER A 1 212 ? 23.318 20.141 -26.294 1.00 89.25 212 SER A CA 1
ATOM 1615 C C . SER A 1 212 ? 24.222 20.189 -27.523 1.00 89.25 212 SER A C 1
ATOM 1617 O O . SER A 1 212 ? 24.155 19.325 -28.400 1.00 89.25 212 SER A O 1
ATOM 1619 N N . GLU A 1 213 ? 25.126 21.160 -27.548 1.00 88.38 213 GLU A N 1
ATOM 1620 C CA . GLU A 1 213 ? 26.047 21.381 -28.667 1.00 88.38 213 GLU A CA 1
ATOM 1621 C C . GLU A 1 213 ? 27.354 20.596 -28.487 1.00 88.38 213 GLU A C 1
ATOM 1623 O O . GLU A 1 213 ? 27.958 20.145 -29.460 1.00 88.38 213 GLU A O 1
ATOM 1628 N N . THR A 1 214 ? 27.754 20.337 -27.237 1.00 93.12 214 THR A N 1
ATOM 1629 C CA . THR A 1 214 ? 29.010 19.647 -26.919 1.00 93.12 214 THR A CA 1
ATOM 1630 C C . THR A 1 214 ? 28.808 18.161 -26.618 1.00 93.12 214 THR A C 1
ATOM 1632 O O . THR A 1 214 ? 27.844 17.741 -25.970 1.00 93.12 214 THR A O 1
ATOM 1635 N N . GLU A 1 215 ? 29.762 17.323 -27.037 1.00 92.19 215 GLU A N 1
ATOM 1636 C CA . GLU A 1 215 ? 29.714 15.883 -26.739 1.00 92.19 215 GLU A CA 1
ATOM 1637 C C . GLU A 1 215 ? 29.885 15.600 -25.236 1.00 92.19 215 GLU A C 1
ATOM 1639 O O . GLU A 1 215 ? 29.364 14.609 -24.723 1.00 92.19 215 GLU A O 1
ATOM 1644 N N . MET A 1 216 ? 30.570 16.484 -24.502 1.00 90.81 216 MET A N 1
ATOM 1645 C CA . MET A 1 216 ? 30.721 16.368 -23.050 1.00 90.81 216 MET A CA 1
ATOM 1646 C C . MET A 1 216 ? 29.367 16.488 -22.334 1.00 90.81 216 MET A C 1
ATOM 1648 O O . MET A 1 216 ? 29.029 15.631 -21.514 1.00 90.81 216 MET A O 1
ATOM 1652 N N . GLU A 1 217 ? 28.554 17.485 -22.689 1.00 87.81 217 GLU A N 1
ATOM 1653 C CA . GLU A 1 217 ? 27.204 17.643 -22.141 1.00 87.81 217 GLU A CA 1
ATOM 1654 C C . GLU A 1 217 ? 26.281 16.499 -22.559 1.00 87.81 217 GLU A C 1
ATOM 1656 O O . GLU A 1 217 ? 25.577 15.930 -21.719 1.00 87.81 217 GLU A O 1
ATOM 1661 N N . LYS A 1 218 ? 26.331 16.083 -23.833 1.00 91.12 218 LYS A N 1
ATOM 1662 C CA . LYS A 1 218 ? 25.570 14.915 -24.304 1.00 91.12 218 LYS A CA 1
ATOM 1663 C C . LYS A 1 218 ? 25.903 13.674 -23.483 1.00 91.12 218 LYS A C 1
ATOM 1665 O O . LYS A 1 218 ? 24.995 12.951 -23.077 1.00 91.12 218 LYS A O 1
ATOM 1670 N N . ARG A 1 219 ? 27.185 13.422 -23.190 1.00 92.62 219 ARG A N 1
ATOM 1671 C CA . ARG A 1 219 ? 27.614 12.307 -22.328 1.00 92.62 219 ARG A CA 1
ATOM 1672 C C . ARG A 1 219 ? 27.071 12.436 -20.907 1.00 92.62 219 ARG A C 1
ATOM 1674 O O . ARG A 1 219 ? 26.583 11.443 -20.367 1.00 92.62 219 ARG A O 1
ATOM 1681 N N . PHE A 1 220 ? 27.111 13.630 -20.321 1.00 92.56 220 PHE A N 1
ATOM 1682 C CA . PHE A 1 220 ? 26.562 13.884 -18.989 1.00 92.56 220 PHE A CA 1
ATOM 1683 C C . PHE A 1 220 ? 25.061 13.566 -18.915 1.00 92.56 220 PHE A C 1
ATOM 1685 O O . PHE A 1 220 ? 24.645 12.760 -18.079 1.00 92.56 220 PHE A O 1
ATOM 1692 N N . TYR A 1 221 ? 24.250 14.100 -19.832 1.00 91.94 221 TYR A N 1
ATOM 1693 C CA . TYR A 1 221 ? 22.807 13.841 -19.840 1.00 91.94 221 TYR A CA 1
ATOM 1694 C C . TYR A 1 221 ? 22.464 12.394 -20.224 1.00 91.94 221 TYR A C 1
ATOM 1696 O O . TYR A 1 221 ? 21.581 11.797 -19.610 1.00 91.94 221 TYR A O 1
ATOM 1704 N N . ARG A 1 222 ? 23.213 11.756 -21.138 1.00 93.31 222 ARG A N 1
ATOM 1705 C CA . ARG A 1 222 ? 23.073 10.310 -21.417 1.00 93.31 222 ARG A CA 1
ATOM 1706 C C . ARG A 1 222 ? 23.331 9.463 -20.168 1.00 93.31 222 ARG A C 1
ATOM 1708 O O . ARG A 1 222 ? 22.654 8.457 -19.962 1.00 93.31 222 ARG A O 1
ATOM 1715 N N . ASN A 1 223 ? 24.285 9.850 -19.319 1.00 93.62 223 ASN A N 1
ATOM 1716 C CA . ASN A 1 223 ? 24.534 9.154 -18.055 1.00 93.62 223 ASN A CA 1
ATOM 1717 C C . ASN A 1 223 ? 23.374 9.327 -17.064 1.00 93.62 223 ASN A C 1
ATOM 1719 O O . ASN A 1 223 ? 23.022 8.362 -16.384 1.00 93.62 223 ASN A O 1
ATOM 1723 N N . GLN A 1 224 ? 22.741 10.505 -17.016 1.00 91.38 224 GLN A N 1
ATOM 1724 C CA . GLN A 1 224 ? 21.528 10.706 -16.216 1.00 91.38 224 GLN A CA 1
ATOM 1725 C C . GLN A 1 224 ? 20.370 9.828 -16.701 1.00 91.38 224 GLN A C 1
ATOM 1727 O O . GLN A 1 224 ? 19.738 9.164 -15.884 1.00 91.38 224 GLN A O 1
ATOM 1732 N N . VAL A 1 225 ? 20.147 9.748 -18.018 1.00 91.88 225 VAL A N 1
ATOM 1733 C CA . VAL A 1 225 ? 19.127 8.869 -18.619 1.00 91.88 225 VAL A CA 1
ATOM 1734 C C . VAL A 1 225 ? 19.381 7.411 -18.239 1.00 91.88 225 VAL A C 1
ATOM 1736 O O . VAL A 1 225 ? 18.495 6.755 -17.701 1.00 91.88 225 VAL A O 1
ATOM 1739 N N . LYS A 1 226 ? 20.620 6.924 -18.399 1.00 94.06 226 LYS A N 1
ATOM 1740 C CA . LYS A 1 226 ? 20.998 5.557 -18.000 1.00 94.06 226 LYS A CA 1
ATOM 1741 C C . LYS A 1 226 ? 20.770 5.290 -16.511 1.00 94.06 226 LYS A C 1
ATOM 1743 O O . LYS A 1 226 ? 20.397 4.176 -16.142 1.00 94.06 226 LYS A O 1
ATOM 1748 N N . LYS A 1 227 ? 21.025 6.274 -15.643 1.00 92.81 227 LYS A N 1
ATOM 1749 C CA . LYS A 1 227 ? 20.769 6.154 -14.201 1.00 92.81 227 LYS A CA 1
ATOM 1750 C C . LYS A 1 227 ? 19.266 6.066 -13.921 1.00 92.81 227 LYS A C 1
ATOM 1752 O O . LYS A 1 227 ? 18.850 5.141 -13.226 1.00 92.81 227 LYS A O 1
ATOM 1757 N N . ALA A 1 228 ? 18.473 6.956 -14.516 1.00 90.12 228 ALA A N 1
ATOM 1758 C CA . ALA A 1 228 ? 17.020 6.948 -14.393 1.00 90.12 228 ALA A CA 1
ATOM 1759 C C . ALA A 1 228 ? 16.415 5.630 -14.905 1.00 90.12 228 ALA A C 1
ATOM 1761 O O . ALA A 1 228 ? 15.585 5.043 -14.223 1.00 90.12 228 ALA A O 1
ATOM 1762 N N . ASP A 1 229 ? 16.888 5.094 -16.035 1.00 92.38 229 ASP A N 1
ATOM 1763 C CA . ASP A 1 229 ? 16.428 3.805 -16.573 1.00 92.38 229 ASP A CA 1
ATOM 1764 C C . ASP A 1 229 ? 16.701 2.635 -15.620 1.00 92.38 229 ASP A C 1
ATOM 1766 O O . ASP A 1 229 ? 15.838 1.780 -15.411 1.00 92.38 229 ASP A O 1
ATOM 1770 N N . ARG A 1 230 ? 17.881 2.600 -14.986 1.00 93.88 230 ARG A N 1
ATOM 1771 C CA . ARG A 1 230 ? 18.215 1.573 -13.983 1.00 93.88 230 ARG A CA 1
ATOM 1772 C C . ARG A 1 230 ? 17.318 1.670 -12.750 1.00 93.88 230 ARG A C 1
ATOM 1774 O O . ARG A 1 230 ? 16.867 0.645 -12.235 1.00 93.88 230 ARG A O 1
ATOM 1781 N N . GLU A 1 231 ? 17.065 2.885 -12.271 1.00 92.12 231 GLU A N 1
ATOM 1782 C CA . GLU A 1 231 ? 16.192 3.127 -11.118 1.00 92.12 231 GLU A CA 1
ATOM 1783 C C . GLU A 1 231 ? 14.729 2.789 -11.439 1.00 92.12 231 GLU A C 1
ATOM 1785 O O . GLU A 1 231 ? 14.085 2.084 -10.659 1.00 92.12 231 GLU A O 1
ATOM 1790 N N . LEU A 1 232 ? 14.237 3.173 -12.620 1.00 92.06 232 LEU A N 1
ATOM 1791 C CA . LEU A 1 232 ? 12.907 2.819 -13.117 1.00 92.06 232 LEU A CA 1
ATOM 1792 C C . LEU A 1 232 ? 12.740 1.306 -13.275 1.00 92.06 232 LEU A C 1
ATOM 1794 O O . LEU A 1 232 ? 11.723 0.766 -12.849 1.00 92.06 232 LEU A O 1
ATOM 1798 N N . ALA A 1 233 ? 13.733 0.589 -13.809 1.00 93.06 233 ALA A N 1
ATOM 1799 C CA . ALA A 1 233 ? 13.684 -0.872 -13.917 1.00 93.06 233 ALA A CA 1
ATOM 1800 C C . ALA A 1 233 ? 13.620 -1.551 -12.535 1.00 93.06 233 ALA A C 1
ATOM 1802 O O . ALA A 1 233 ? 12.867 -2.509 -12.333 1.00 93.06 233 ALA A O 1
ATOM 1803 N N . LYS A 1 234 ? 14.370 -1.031 -11.554 1.00 92.69 234 LYS A N 1
ATOM 1804 C CA . LYS A 1 234 ? 14.327 -1.514 -10.167 1.00 92.69 234 LYS A CA 1
ATOM 1805 C C . LYS A 1 234 ? 12.960 -1.261 -9.528 1.00 92.69 234 LYS A C 1
ATOM 1807 O O . LYS A 1 234 ? 12.387 -2.187 -8.954 1.00 92.69 234 LYS A O 1
ATOM 1812 N N . LEU A 1 235 ? 12.429 -0.043 -9.646 1.00 92.31 235 LEU A N 1
ATOM 1813 C CA . LEU A 1 235 ? 11.102 0.315 -9.136 1.00 92.31 235 LEU A CA 1
ATOM 1814 C C . LEU A 1 235 ? 9.998 -0.482 -9.833 1.00 92.31 235 LEU A C 1
ATOM 1816 O O . LEU A 1 235 ? 9.080 -0.946 -9.169 1.00 92.31 235 LEU A O 1
ATOM 1820 N N . SER A 1 236 ? 10.131 -0.731 -11.135 1.00 94.56 236 SER A N 1
ATOM 1821 C CA . SER A 1 236 ? 9.210 -1.550 -11.924 1.00 94.56 236 SER A CA 1
ATOM 1822 C C . SER A 1 236 ? 9.070 -2.963 -11.353 1.00 94.56 236 SER A C 1
ATOM 1824 O O . SER A 1 236 ? 7.951 -3.431 -11.144 1.00 94.56 236 SER A O 1
ATOM 1826 N N . LYS A 1 237 ? 10.185 -3.622 -11.005 1.00 95.50 237 LYS A N 1
ATOM 1827 C CA . LYS A 1 237 ? 10.159 -4.937 -10.337 1.00 95.50 237 LYS A CA 1
ATOM 1828 C C . LYS A 1 237 ? 9.626 -4.868 -8.903 1.00 95.50 237 LYS A C 1
ATOM 1830 O O . LYS A 1 237 ? 8.905 -5.760 -8.465 1.00 95.50 237 LYS A O 1
ATOM 1835 N N . GLN A 1 238 ? 9.966 -3.823 -8.149 1.00 92.62 238 GLN A N 1
ATOM 1836 C CA . GLN A 1 238 ? 9.474 -3.656 -6.775 1.00 92.62 238 GLN A CA 1
ATOM 1837 C C . GLN A 1 238 ? 7.963 -3.416 -6.722 1.00 92.62 238 GLN A C 1
ATOM 1839 O O . GLN A 1 238 ? 7.287 -3.957 -5.845 1.00 92.62 238 GLN A O 1
ATOM 1844 N N . ALA A 1 239 ? 7.445 -2.635 -7.664 1.00 93.31 239 ALA A N 1
ATOM 1845 C CA . ALA A 1 239 ? 6.030 -2.357 -7.796 1.00 93.31 239 ALA A CA 1
ATOM 1846 C C . ALA A 1 239 ? 5.262 -3.569 -8.332 1.00 93.31 239 ALA A C 1
ATOM 1848 O O . ALA A 1 239 ? 4.214 -3.892 -7.780 1.00 93.31 239 ALA A O 1
ATOM 1849 N N . ALA A 1 240 ? 5.840 -4.315 -9.281 1.00 94.81 240 ALA A N 1
ATOM 1850 C CA . ALA A 1 240 ? 5.329 -5.622 -9.690 1.00 94.81 240 ALA A CA 1
ATOM 1851 C C . ALA A 1 240 ? 5.176 -6.571 -8.493 1.00 94.81 240 ALA A C 1
ATOM 1853 O O . ALA A 1 240 ? 4.125 -7.183 -8.313 1.00 94.81 240 ALA A O 1
ATOM 1854 N N . GLN A 1 241 ? 6.198 -6.649 -7.631 1.00 94.38 241 GLN A N 1
ATOM 1855 C CA . GLN A 1 241 ? 6.146 -7.495 -6.439 1.00 94.38 241 GLN A CA 1
ATOM 1856 C C . GLN A 1 241 ? 5.065 -7.032 -5.462 1.00 94.38 241 GLN A C 1
ATOM 1858 O O . GLN A 1 241 ? 4.355 -7.872 -4.927 1.00 94.38 241 GLN A O 1
ATOM 1863 N N . ALA A 1 242 ? 4.918 -5.724 -5.236 1.00 92.62 242 ALA A N 1
ATOM 1864 C CA . ALA A 1 242 ? 3.889 -5.196 -4.343 1.00 92.62 242 ALA A CA 1
ATOM 1865 C C . ALA A 1 242 ? 2.465 -5.448 -4.872 1.00 92.62 242 ALA A C 1
ATOM 1867 O O . ALA A 1 242 ? 1.591 -5.827 -4.098 1.00 92.62 242 ALA A O 1
ATOM 1868 N N . ALA A 1 243 ? 2.239 -5.294 -6.179 1.00 93.56 243 ALA A N 1
ATOM 1869 C CA . ALA A 1 243 ? 0.957 -5.603 -6.808 1.00 93.56 243 ALA A CA 1
ATOM 1870 C C . ALA A 1 243 ? 0.644 -7.108 -6.750 1.00 93.56 243 ALA A C 1
ATOM 1872 O O . ALA A 1 243 ? -0.471 -7.499 -6.416 1.00 93.56 243 ALA A O 1
ATOM 1873 N N . ALA A 1 244 ? 1.642 -7.960 -7.007 1.00 93.56 244 ALA A N 1
ATOM 1874 C CA . ALA A 1 244 ? 1.495 -9.405 -6.875 1.00 93.56 244 ALA A CA 1
ATOM 1875 C C . ALA A 1 244 ? 1.216 -9.827 -5.425 1.00 93.56 244 ALA A C 1
ATOM 1877 O O . ALA A 1 244 ? 0.343 -10.656 -5.201 1.00 93.56 244 ALA A O 1
ATOM 1878 N N . ASP A 1 245 ? 1.906 -9.228 -4.450 1.00 92.62 245 ASP A N 1
ATOM 1879 C CA . ASP A 1 245 ? 1.665 -9.464 -3.023 1.00 92.62 245 ASP A CA 1
ATOM 1880 C C . ASP A 1 245 ? 0.236 -9.051 -2.624 1.00 92.62 245 ASP A C 1
ATOM 1882 O O . ASP A 1 245 ? -0.405 -9.754 -1.847 1.00 92.62 245 ASP A O 1
ATOM 1886 N N . LEU A 1 246 ? -0.287 -7.948 -3.178 1.00 91.94 246 LEU A N 1
ATOM 1887 C CA . LEU A 1 246 ? -1.659 -7.496 -2.930 1.00 91.94 246 LEU A CA 1
ATOM 1888 C C . LEU A 1 246 ? -2.684 -8.491 -3.489 1.00 91.94 246 LEU A C 1
ATOM 1890 O O . LEU A 1 246 ? -3.620 -8.864 -2.789 1.00 91.94 246 LEU A O 1
ATOM 1894 N N . VAL A 1 247 ? -2.486 -8.971 -4.720 1.00 91.69 247 VAL A N 1
ATOM 1895 C CA . VAL A 1 247 ? -3.332 -10.022 -5.314 1.00 91.69 247 VAL A CA 1
ATOM 1896 C C . VAL A 1 247 ? -3.244 -11.320 -4.513 1.00 91.69 247 VAL A C 1
ATOM 1898 O O . VAL A 1 247 ? -4.270 -11.941 -4.241 1.00 91.69 247 VAL A O 1
ATOM 1901 N N . ASP A 1 248 ? -2.046 -11.706 -4.072 1.00 90.31 248 ASP A N 1
ATOM 1902 C CA . ASP A 1 248 ? -1.843 -12.889 -3.238 1.00 90.31 248 ASP A CA 1
ATOM 1903 C C . ASP A 1 248 ? -2.580 -12.769 -1.889 1.00 90.31 248 ASP A C 1
ATOM 1905 O O . ASP A 1 248 ? -3.133 -13.768 -1.432 1.00 90.31 248 ASP A O 1
ATOM 1909 N N . LEU A 1 249 ? -2.651 -11.575 -1.279 1.00 88.88 249 LEU A N 1
ATOM 1910 C CA . LEU A 1 249 ? -3.462 -11.322 -0.077 1.00 88.88 249 LEU A CA 1
ATOM 1911 C C . LEU A 1 249 ? -4.963 -11.403 -0.360 1.00 88.88 249 LEU A C 1
ATOM 1913 O O . LEU A 1 249 ? -5.681 -12.071 0.382 1.00 88.88 249 LEU A O 1
ATOM 1917 N N . MET A 1 250 ? -5.436 -10.765 -1.432 1.00 87.94 250 MET A N 1
ATOM 1918 C CA . MET A 1 250 ? -6.855 -10.788 -1.800 1.00 87.94 250 MET A CA 1
ATOM 1919 C C . MET A 1 250 ? -7.343 -12.218 -2.069 1.00 87.94 250 MET A C 1
ATOM 1921 O O . MET A 1 250 ? -8.420 -12.616 -1.628 1.00 87.94 250 MET A O 1
ATOM 1925 N N . ASN A 1 251 ? -6.501 -13.036 -2.701 1.00 87.75 251 ASN A N 1
ATOM 1926 C CA . ASN A 1 251 ? -6.766 -14.451 -2.954 1.00 87.75 251 ASN A CA 1
ATOM 1927 C C . ASN A 1 251 ? -6.856 -15.319 -1.683 1.00 87.75 251 ASN A C 1
ATOM 1929 O O . ASN A 1 251 ? -7.324 -16.455 -1.778 1.00 87.75 251 ASN A O 1
ATOM 1933 N N . LEU A 1 252 ? -6.398 -14.851 -0.513 1.00 84.88 252 LEU A N 1
ATOM 1934 C CA . LEU A 1 252 ? -6.591 -15.573 0.756 1.00 84.88 252 LEU A CA 1
ATOM 1935 C C . LEU A 1 252 ? -8.046 -15.491 1.236 1.00 84.88 252 LEU A C 1
ATOM 1937 O O . LEU A 1 252 ? -8.515 -16.413 1.903 1.00 84.88 252 LEU A O 1
ATOM 1941 N N . TYR A 1 253 ? -8.752 -14.418 0.867 1.00 84.00 253 TYR A N 1
ATOM 1942 C CA . TYR A 1 253 ? -10.145 -14.156 1.232 1.00 84.00 253 TYR A CA 1
ATOM 1943 C C . TYR A 1 253 ? -10.958 -13.734 -0.001 1.00 84.00 253 TYR A C 1
ATOM 1945 O O . TYR A 1 253 ? -11.478 -12.620 -0.055 1.00 84.00 253 TYR A O 1
ATOM 1953 N N . PRO A 1 254 ? -11.088 -14.613 -1.010 1.00 82.88 254 PRO A N 1
ATOM 1954 C CA . PRO A 1 254 ? -11.652 -14.241 -2.304 1.00 82.88 254 PRO A CA 1
ATOM 1955 C C . PRO A 1 254 ? -13.126 -13.823 -2.217 1.00 82.88 254 PRO A C 1
ATOM 1957 O O . PRO A 1 254 ? -13.558 -12.991 -3.003 1.00 82.88 254 PRO A O 1
ATOM 1960 N N . ALA A 1 255 ? -13.890 -14.356 -1.256 1.00 82.50 255 ALA A N 1
ATOM 1961 C CA . ALA A 1 255 ? -15.276 -13.946 -1.024 1.00 82.50 255 ALA A CA 1
ATOM 1962 C C . ALA A 1 255 ? -15.382 -12.475 -0.585 1.00 82.50 255 ALA A C 1
ATOM 1964 O O . ALA A 1 255 ? -16.232 -11.752 -1.094 1.00 82.50 255 ALA A O 1
ATOM 1965 N N . LEU A 1 256 ? -14.478 -12.028 0.295 1.00 82.12 256 LEU A N 1
ATOM 1966 C CA . LEU A 1 256 ? -14.427 -10.646 0.779 1.00 82.12 256 LEU A CA 1
ATOM 1967 C C . LEU A 1 256 ? -13.842 -9.700 -0.272 1.00 82.12 256 LEU A C 1
ATOM 1969 O O . LEU A 1 256 ? -14.327 -8.594 -0.449 1.00 82.12 256 LEU A O 1
ATOM 1973 N N . TYR A 1 257 ? -12.851 -10.152 -1.040 1.00 84.81 257 TYR A N 1
ATOM 1974 C CA . TYR A 1 257 ? -12.209 -9.349 -2.086 1.00 84.81 257 TYR A CA 1
ATOM 1975 C C . TYR A 1 257 ? -12.780 -9.569 -3.490 1.00 84.81 257 TYR A C 1
ATOM 1977 O O . TYR A 1 257 ? -12.099 -9.295 -4.480 1.00 84.81 257 TYR A O 1
ATOM 1985 N N . LYS A 1 258 ? -14.014 -10.072 -3.610 1.00 86.50 258 LYS A N 1
ATOM 1986 C CA . LYS A 1 258 ? -14.613 -10.440 -4.900 1.00 86.50 258 LYS A CA 1
ATOM 1987 C C . LYS A 1 258 ? -14.574 -9.292 -5.905 1.00 86.50 258 LYS A C 1
ATOM 1989 O O . LYS A 1 258 ? -14.133 -9.497 -7.037 1.00 86.50 258 LYS A O 1
ATOM 1994 N N . ASP A 1 259 ? -15.001 -8.106 -5.495 1.00 85.44 259 ASP A N 1
ATOM 1995 C CA . ASP A 1 259 ? -15.113 -6.955 -6.392 1.00 85.44 259 ASP A CA 1
ATOM 1996 C C . ASP A 1 259 ? -13.733 -6.429 -6.791 1.00 85.44 259 ASP A C 1
ATOM 1998 O O . ASP A 1 259 ? -13.478 -6.187 -7.970 1.00 85.44 259 ASP A O 1
ATOM 2002 N N . ALA A 1 260 ? -12.796 -6.370 -5.839 1.00 88.31 260 ALA A N 1
ATOM 2003 C CA . ALA A 1 260 ? -11.412 -5.990 -6.101 1.00 88.31 260 ALA A CA 1
ATOM 2004 C C . ALA A 1 260 ? -10.715 -6.976 -7.061 1.00 88.31 260 ALA A C 1
ATOM 2006 O O . ALA A 1 260 ? -10.093 -6.556 -8.036 1.00 88.31 260 ALA A O 1
ATOM 2007 N N . LEU A 1 261 ? -10.860 -8.290 -6.847 1.00 89.81 261 LEU A N 1
ATOM 2008 C CA . LEU A 1 261 ? -10.298 -9.328 -7.723 1.00 89.81 261 LEU A CA 1
ATOM 2009 C C . LEU A 1 261 ? -10.934 -9.315 -9.116 1.00 89.81 261 LEU A C 1
ATOM 2011 O O . LEU A 1 261 ? -10.229 -9.478 -10.114 1.00 89.81 261 LEU A O 1
ATOM 2015 N N . THR A 1 262 ? -12.247 -9.094 -9.192 1.00 89.81 262 THR A N 1
ATOM 2016 C CA . THR A 1 262 ? -12.973 -8.979 -10.464 1.00 89.81 262 THR A CA 1
ATOM 2017 C C . THR A 1 262 ? -12.519 -7.744 -11.233 1.00 89.81 262 THR A C 1
ATOM 2019 O O . THR A 1 262 ? -12.252 -7.843 -12.429 1.00 89.81 262 THR A O 1
ATOM 2022 N N . LEU A 1 263 ? -12.339 -6.606 -10.553 1.00 90.00 263 LEU A N 1
ATOM 2023 C CA . LEU A 1 263 ? -11.809 -5.391 -11.164 1.00 90.00 263 LEU A CA 1
ATOM 2024 C C . LEU A 1 263 ? -10.381 -5.598 -11.678 1.00 90.00 263 LEU A C 1
ATOM 2026 O O . LEU A 1 263 ? -10.083 -5.207 -12.803 1.00 90.00 263 LEU A O 1
ATOM 2030 N N . VAL A 1 264 ? -9.502 -6.239 -10.897 1.00 90.75 264 VAL A N 1
ATOM 2031 C CA . VAL A 1 264 ? -8.138 -6.564 -11.352 1.00 90.75 264 VAL A CA 1
ATOM 2032 C C . VAL A 1 264 ? -8.187 -7.438 -12.602 1.00 90.75 264 VAL A C 1
ATOM 2034 O O . VAL A 1 264 ? -7.510 -7.125 -13.578 1.00 90.75 264 VAL A O 1
ATOM 2037 N N . ALA A 1 265 ? -8.980 -8.514 -12.594 1.00 91.19 265 ALA A N 1
ATOM 2038 C CA . ALA A 1 265 ? -9.114 -9.396 -13.751 1.00 91.19 265 ALA A CA 1
ATOM 2039 C C . ALA A 1 265 ? -9.610 -8.629 -14.982 1.00 91.19 265 ALA A C 1
ATOM 2041 O O . ALA A 1 265 ? -8.951 -8.669 -16.016 1.00 91.19 265 ALA A O 1
ATOM 2042 N N . ALA A 1 266 ? -10.704 -7.876 -14.840 1.00 89.50 266 ALA A N 1
ATOM 2043 C CA . ALA A 1 266 ? -11.289 -7.093 -15.921 1.00 89.50 266 ALA A CA 1
ATOM 2044 C C . AL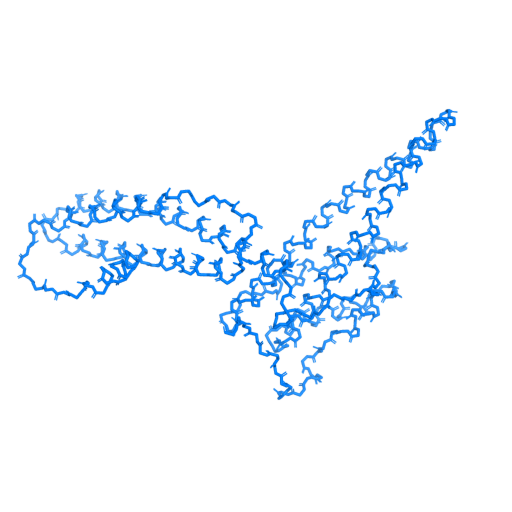A A 1 266 ? -10.278 -6.103 -16.504 1.00 89.50 266 ALA A C 1
ATOM 2046 O O . ALA A 1 266 ? -10.038 -6.120 -17.709 1.00 89.50 266 ALA A O 1
ATOM 2047 N N . LYS A 1 267 ? -9.614 -5.306 -15.654 1.00 88.75 267 LYS A N 1
ATOM 2048 C CA . LYS A 1 267 ? -8.615 -4.339 -16.115 1.00 88.75 267 LYS A CA 1
ATOM 2049 C C . LYS A 1 267 ? -7.449 -5.011 -16.840 1.00 88.75 267 LYS A C 1
ATOM 2051 O O . LYS A 1 267 ? -6.961 -4.450 -17.816 1.00 88.75 267 LYS A O 1
ATOM 2056 N N . LEU A 1 268 ? -6.979 -6.173 -16.374 1.00 90.00 268 LEU A N 1
ATOM 2057 C CA . LEU A 1 268 ? -5.887 -6.916 -17.018 1.00 90.00 268 LEU A CA 1
ATOM 2058 C C . LEU A 1 268 ? -6.321 -7.551 -18.346 1.00 90.00 268 LEU A C 1
ATOM 2060 O O . LEU A 1 268 ? -5.537 -7.556 -19.292 1.00 90.00 268 LEU A O 1
ATOM 2064 N N . ASP A 1 269 ? -7.552 -8.058 -18.425 1.00 88.31 269 ASP A N 1
ATOM 2065 C CA . ASP A 1 269 ? -8.103 -8.702 -19.621 1.00 88.31 269 ASP A CA 1
ATOM 2066 C C . ASP A 1 269 ? -8.372 -7.680 -20.741 1.00 88.31 269 ASP A C 1
ATOM 2068 O O . ASP A 1 269 ? -8.149 -7.977 -21.916 1.00 88.31 269 ASP A O 1
ATOM 2072 N N . THR A 1 270 ? -8.776 -6.454 -20.386 1.00 84.75 270 THR A N 1
ATOM 2073 C CA . THR A 1 270 ? -9.003 -5.353 -21.338 1.00 84.75 270 THR A CA 1
ATOM 2074 C C . THR A 1 270 ? -7.752 -4.530 -21.643 1.00 84.75 270 THR A C 1
ATOM 2076 O O . THR A 1 270 ? -7.802 -3.635 -22.487 1.00 84.75 270 THR A O 1
ATOM 2079 N N . TYR A 1 271 ? -6.634 -4.777 -20.955 1.00 83.81 271 TYR A N 1
ATOM 2080 C CA . TYR A 1 271 ? -5.410 -4.015 -21.170 1.00 83.81 271 TYR A CA 1
ATOM 2081 C C . TYR A 1 271 ? -4.791 -4.377 -22.535 1.00 83.81 271 TYR A C 1
ATOM 2083 O O . TYR A 1 271 ? -4.482 -5.546 -22.783 1.00 83.81 271 TYR A O 1
ATOM 2091 N N . PRO A 1 272 ? -4.575 -3.406 -23.440 1.00 76.44 272 PRO A N 1
ATOM 2092 C CA . PRO A 1 272 ? -4.199 -3.695 -24.827 1.00 76.44 272 PRO A CA 1
ATOM 2093 C C . PRO A 1 272 ? -2.759 -4.204 -24.958 1.00 76.44 272 PRO A C 1
ATOM 2095 O O . PRO A 1 272 ? -2.443 -4.953 -25.883 1.00 76.44 272 PRO A O 1
ATOM 2098 N N . VAL A 1 273 ? -1.868 -3.818 -24.037 1.00 77.88 273 VAL A N 1
ATOM 2099 C CA . VAL A 1 273 ? -0.454 -4.205 -24.075 1.00 77.88 273 VAL A CA 1
ATOM 2100 C C . VAL A 1 273 ? -0.257 -5.471 -23.240 1.00 77.88 273 VAL A C 1
ATOM 2102 O O . VAL A 1 273 ? -0.076 -5.415 -22.027 1.00 77.88 273 VAL A O 1
ATOM 2105 N N . LYS A 1 274 ? -0.263 -6.643 -23.884 1.00 78.81 274 LYS A N 1
ATOM 2106 C CA . LYS A 1 274 ? -0.078 -7.948 -23.215 1.00 78.81 274 LYS A CA 1
ATOM 2107 C C . LYS A 1 274 ? 1.381 -8.219 -22.824 1.00 78.81 274 LYS A C 1
ATOM 2109 O O . LYS A 1 274 ? 2.005 -9.150 -23.339 1.00 78.81 274 LYS A O 1
ATOM 2114 N N . THR A 1 275 ? 1.920 -7.412 -21.914 1.00 87.50 275 THR A N 1
ATOM 2115 C CA . THR A 1 275 ? 3.262 -7.614 -21.351 1.00 87.50 275 THR A CA 1
ATOM 2116 C C . THR A 1 275 ? 3.352 -8.905 -20.540 1.00 87.50 275 THR A C 1
ATOM 2118 O O . THR A 1 275 ? 2.343 -9.455 -20.086 1.00 87.50 275 THR A O 1
ATOM 2121 N N . ASP A 1 276 ? 4.576 -9.379 -20.305 1.00 92.19 276 ASP A N 1
ATOM 2122 C CA . ASP A 1 276 ? 4.814 -10.552 -19.457 1.00 92.19 276 ASP A CA 1
ATOM 2123 C C . ASP A 1 276 ? 4.294 -10.342 -18.033 1.00 92.19 276 ASP A C 1
ATOM 2125 O O . ASP A 1 276 ? 3.790 -11.282 -17.423 1.00 92.19 276 ASP A O 1
ATOM 2129 N N . PHE A 1 277 ? 4.334 -9.107 -17.519 1.00 93.62 277 PHE A N 1
ATOM 2130 C CA . PHE A 1 277 ? 3.757 -8.786 -16.216 1.00 93.62 277 PHE A CA 1
ATOM 2131 C C . PHE A 1 277 ? 2.231 -8.910 -16.201 1.00 93.62 277 PHE A C 1
ATOM 2133 O O . PHE A 1 277 ? 1.685 -9.480 -15.260 1.00 93.62 277 PHE A O 1
ATOM 2140 N N . VAL A 1 278 ? 1.539 -8.429 -17.239 1.00 92.06 278 VAL A N 1
ATOM 2141 C CA . VAL A 1 278 ? 0.074 -8.555 -17.347 1.00 92.06 278 VAL A CA 1
ATOM 2142 C C . VAL A 1 278 ? -0.328 -10.026 -17.341 1.00 92.06 278 VAL A C 1
ATOM 2144 O O . VAL A 1 278 ? -1.184 -10.424 -16.553 1.00 92.06 278 VAL A O 1
ATOM 2147 N N . LYS A 1 279 ? 0.344 -10.855 -18.153 1.00 92.06 279 LYS A N 1
ATOM 2148 C CA . LYS A 1 279 ? 0.115 -12.309 -18.190 1.00 92.06 279 LYS A CA 1
ATOM 2149 C C . LYS A 1 279 ? 0.410 -12.960 -16.836 1.00 92.06 279 LYS A C 1
ATOM 2151 O O . LYS A 1 279 ? -0.401 -13.741 -16.343 1.00 92.06 279 LYS A O 1
ATOM 2156 N N . TYR A 1 280 ? 1.545 -12.609 -16.229 1.00 94.44 280 TYR A N 1
ATOM 2157 C CA . TYR A 1 280 ? 1.968 -13.106 -14.920 1.00 94.44 280 TYR A CA 1
ATOM 2158 C C . TYR A 1 280 ? 0.926 -12.808 -13.841 1.00 94.44 280 TYR A C 1
ATOM 2160 O O . TYR A 1 280 ? 0.469 -13.715 -13.146 1.00 94.44 280 TYR A O 1
ATOM 2168 N N . LEU A 1 281 ? 0.523 -11.542 -13.714 1.00 93.94 281 LEU A N 1
ATOM 2169 C CA . LEU A 1 281 ? -0.407 -11.130 -12.675 1.00 93.94 281 LEU A CA 1
ATOM 2170 C C . LEU A 1 281 ? -1.797 -11.708 -12.926 1.00 93.94 281 LEU A C 1
ATOM 2172 O O . LEU A 1 281 ? -2.429 -12.188 -11.989 1.00 93.94 281 LEU A O 1
ATOM 2176 N N . ARG A 1 282 ? -2.248 -11.746 -14.185 1.00 92.62 282 ARG A N 1
ATOM 2177 C CA . ARG A 1 282 ? -3.540 -12.337 -14.540 1.00 92.62 282 ARG A CA 1
ATOM 2178 C C . ARG A 1 282 ? -3.622 -13.817 -14.173 1.00 92.62 282 ARG A C 1
ATOM 2180 O O . ARG A 1 282 ? -4.669 -14.249 -13.693 1.00 92.62 282 ARG A O 1
ATOM 2187 N N . GLY A 1 283 ? -2.526 -14.561 -14.343 1.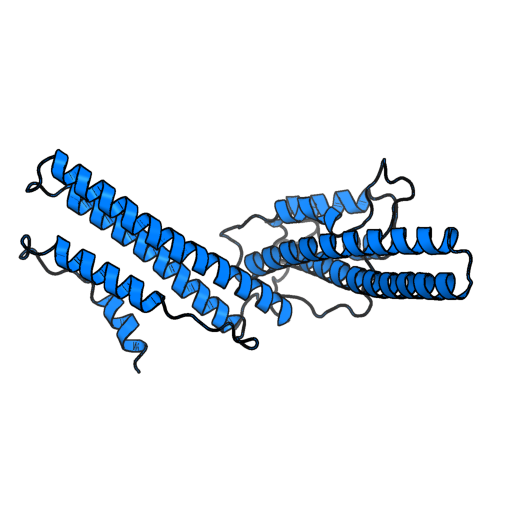00 90.00 283 GLY A N 1
ATOM 2188 C CA . GLY A 1 283 ? -2.409 -15.960 -13.918 1.00 90.00 283 GLY A CA 1
ATOM 2189 C C . GLY A 1 283 ? -2.439 -16.159 -12.397 1.00 90.00 283 GLY A C 1
ATOM 2190 O O . GLY A 1 283 ? -2.744 -17.256 -11.933 1.00 90.00 283 GLY A O 1
ATOM 2191 N N . LYS A 1 284 ? -2.168 -15.111 -11.609 1.00 90.44 284 LYS A N 1
ATOM 2192 C CA . LYS A 1 284 ? -2.300 -15.142 -10.145 1.00 90.44 284 LYS A CA 1
ATOM 2193 C C . LYS A 1 284 ? -3.712 -14.844 -9.651 1.00 90.44 284 LYS A C 1
ATOM 2195 O O . LYS A 1 284 ? -4.054 -15.288 -8.560 1.00 90.44 284 LYS A O 1
ATOM 2200 N N . VAL A 1 285 ? -4.523 -14.093 -10.392 1.00 89.88 285 VAL A N 1
ATOM 2201 C CA . VAL A 1 285 ? -5.874 -13.710 -9.948 1.00 89.88 285 VAL A CA 1
ATOM 2202 C C . VAL A 1 285 ? -6.784 -14.938 -9.901 1.00 89.88 285 VAL A C 1
ATOM 2204 O O . VAL A 1 285 ? -7.018 -15.576 -10.928 1.00 89.88 285 VAL A O 1
ATOM 2207 N N . ARG A 1 286 ? -7.328 -15.257 -8.719 1.00 83.94 286 ARG A N 1
ATOM 2208 C CA . ARG A 1 286 ? -8.302 -16.342 -8.536 1.00 83.94 286 ARG A CA 1
ATOM 2209 C C . ARG A 1 286 ? -9.685 -15.748 -8.320 1.00 83.94 286 ARG A C 1
ATOM 2211 O O . ARG A 1 286 ? -9.958 -15.166 -7.276 1.00 83.94 286 ARG A O 1
ATOM 2218 N N . LEU A 1 287 ? -10.562 -15.890 -9.311 1.00 79.44 287 LEU A N 1
ATOM 2219 C CA . LEU A 1 287 ? -11.933 -15.397 -9.200 1.00 79.44 287 LEU A CA 1
ATOM 2220 C C . LEU A 1 287 ? -12.746 -16.296 -8.255 1.00 79.44 287 LEU A C 1
ATOM 2222 O O . LEU A 1 287 ? -12.566 -17.514 -8.300 1.00 79.44 287 LEU A O 1
ATOM 2226 N N . PRO A 1 288 ? -13.667 -15.757 -7.438 1.00 68.19 288 PRO A N 1
ATOM 2227 C CA . PRO A 1 288 ? -14.381 -16.552 -6.433 1.00 68.19 288 PRO A CA 1
ATOM 2228 C C . PRO A 1 288 ? -15.143 -17.753 -7.002 1.00 68.19 288 PRO A C 1
ATOM 2230 O O . PRO A 1 288 ? -15.131 -18.814 -6.396 1.00 68.19 288 PRO A O 1
ATOM 2233 N N . SER A 1 289 ? -15.701 -17.637 -8.212 1.00 65.75 289 SER A N 1
ATOM 2234 C CA . SER A 1 289 ? -16.369 -18.743 -8.921 1.00 65.75 289 SER A CA 1
ATOM 2235 C C . SER A 1 289 ? -15.450 -19.924 -9.258 1.00 65.75 289 SER A C 1
ATOM 2237 O O . SER A 1 289 ? -15.929 -21.005 -9.583 1.00 65.75 289 SER A O 1
ATOM 2239 N N . THR A 1 290 ? -14.131 -19.729 -9.190 1.00 61.34 290 THR A N 1
ATOM 2240 C CA . THR A 1 290 ? -13.112 -20.752 -9.475 1.00 61.34 290 THR A CA 1
ATOM 2241 C C . THR A 1 290 ? -12.501 -21.361 -8.212 1.00 61.34 290 THR A C 1
ATOM 2243 O O . THR A 1 290 ? -11.736 -22.323 -8.299 1.00 61.34 290 THR A O 1
ATOM 2246 N N . VAL A 1 291 ? -12.820 -20.820 -7.032 1.00 60.28 291 VAL A N 1
ATOM 2247 C CA . VAL A 1 291 ? -12.275 -21.278 -5.751 1.00 60.28 291 VAL A CA 1
ATOM 2248 C C . VAL A 1 291 ? -13.285 -22.214 -5.093 1.00 60.28 291 VAL A C 1
ATOM 2250 O O . VAL A 1 291 ? -14.386 -21.798 -4.753 1.00 60.28 291 VAL A O 1
ATOM 2253 N N . LYS A 1 292 ? -12.911 -23.483 -4.890 1.00 58.00 292 LYS A N 1
ATOM 2254 C CA . LYS A 1 292 ? -13.692 -24.404 -4.048 1.00 58.00 292 LYS A CA 1
ATOM 2255 C C . LYS A 1 292 ? -13.736 -23.839 -2.621 1.00 58.00 292 LYS A C 1
ATOM 2257 O O . LYS A 1 292 ? -12.677 -23.487 -2.099 1.00 58.00 292 LYS A O 1
ATOM 2262 N N . GLU A 1 293 ? -14.920 -23.774 -2.008 1.00 55.69 293 GLU A N 1
ATOM 2263 C CA . GLU A 1 293 ? -15.172 -23.132 -0.698 1.00 55.69 293 GLU A CA 1
ATOM 2264 C C . GLU A 1 293 ? -14.251 -23.621 0.442 1.00 55.69 293 GLU A C 1
ATOM 2266 O O . GLU A 1 293 ? -14.022 -22.894 1.407 1.00 55.69 293 GLU A O 1
ATOM 2271 N N . GLU A 1 294 ? -13.634 -24.797 0.297 1.00 49.81 294 GLU A N 1
ATOM 2272 C CA . GLU A 1 294 ? -12.793 -25.448 1.311 1.00 49.81 294 GLU A CA 1
ATOM 2273 C C . GLU A 1 294 ? -11.277 -25.389 1.049 1.00 49.81 294 GLU A C 1
ATOM 2275 O O . GLU A 1 294 ? -10.510 -26.110 1.692 1.00 49.81 294 GLU A O 1
ATOM 2280 N N . ALA A 1 295 ? -10.789 -24.571 0.108 1.00 51.03 295 ALA A N 1
ATOM 2281 C CA . ALA A 1 295 ? -9.342 -24.473 -0.102 1.00 51.03 295 ALA A CA 1
ATOM 2282 C C . ALA A 1 295 ? -8.641 -24.069 1.218 1.00 51.03 295 ALA A C 1
ATOM 2284 O O . ALA A 1 295 ? -8.997 -23.039 1.803 1.00 51.03 295 ALA A O 1
ATOM 2285 N N . PRO A 1 296 ? -7.653 -24.847 1.710 1.00 52.25 296 PRO A N 1
ATOM 2286 C CA . PRO A 1 296 ? -7.065 -24.616 3.020 1.00 52.25 296 PRO A CA 1
ATOM 2287 C C . PRO A 1 296 ? -6.435 -23.225 3.065 1.00 52.25 296 PRO A C 1
ATOM 2289 O O . PRO A 1 296 ? -5.461 -22.929 2.365 1.00 52.25 296 PRO A O 1
ATOM 2292 N N . ARG A 1 297 ? -7.014 -22.354 3.897 1.00 64.06 297 ARG A N 1
ATOM 2293 C CA . ARG A 1 297 ? -6.488 -21.010 4.131 1.00 64.06 297 ARG A CA 1
ATOM 2294 C C . ARG A 1 297 ? -5.125 -21.151 4.799 1.00 64.06 297 ARG A C 1
ATOM 2296 O O . ARG A 1 297 ? -4.962 -21.895 5.768 1.00 64.06 297 ARG A O 1
ATOM 2303 N N . ARG A 1 298 ? -4.127 -20.430 4.286 1.00 67.19 298 ARG A N 1
ATOM 2304 C CA . ARG A 1 298 ? -2.825 -20.322 4.957 1.00 67.19 298 ARG A CA 1
ATOM 2305 C C . ARG A 1 298 ? -3.071 -19.803 6.374 1.00 67.19 298 ARG A C 1
ATOM 2307 O O . ARG A 1 298 ? -3.828 -18.851 6.531 1.00 67.19 298 ARG A O 1
ATOM 2314 N N . ARG A 1 299 ? -2.455 -20.406 7.395 1.00 65.56 299 ARG A N 1
ATOM 2315 C CA . ARG A 1 299 ? -2.549 -19.883 8.766 1.00 65.56 299 ARG A CA 1
ATOM 2316 C C . ARG A 1 299 ? -1.859 -18.520 8.816 1.00 65.56 299 ARG A C 1
ATOM 2318 O O . ARG A 1 299 ? -0.634 -18.443 8.756 1.00 65.56 299 ARG A O 1
ATOM 2325 N N . ILE A 1 300 ? -2.658 -17.463 8.876 1.00 71.56 300 ILE A N 1
ATOM 2326 C CA . ILE A 1 300 ? -2.191 -16.085 9.016 1.00 71.56 300 ILE A CA 1
ATOM 2327 C C . ILE A 1 300 ? -2.024 -15.808 10.505 1.00 71.56 300 ILE A C 1
ATOM 2329 O O . ILE A 1 300 ? -2.954 -16.013 11.279 1.00 71.56 300 ILE A O 1
ATOM 2333 N N . GLY A 1 301 ? -0.837 -15.363 10.910 1.00 66.69 301 GLY A N 1
ATOM 2334 C CA . GLY A 1 301 ? -0.562 -15.031 12.302 1.00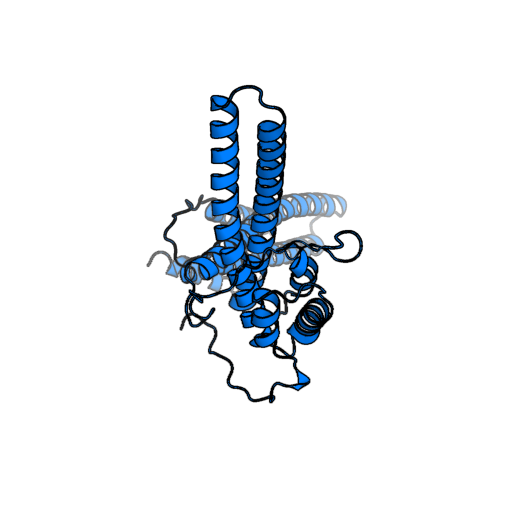 66.69 301 GLY A CA 1
ATOM 2335 C C . GLY A 1 301 ? 0.906 -15.172 12.685 1.00 66.69 301 GLY A C 1
ATOM 2336 O O . GLY A 1 301 ? 1.756 -15.629 11.915 1.00 66.69 301 GLY A O 1
ATOM 2337 N N . PHE A 1 302 ? 1.198 -14.760 13.916 1.00 61.72 302 PHE A N 1
ATOM 2338 C CA . PHE A 1 302 ? 2.550 -14.717 14.473 1.00 61.72 302 PHE A CA 1
ATOM 2339 C C . PHE A 1 302 ? 3.013 -16.000 15.178 1.00 61.72 302 PHE A C 1
ATOM 2341 O O . PHE A 1 302 ? 4.169 -16.025 15.614 1.00 61.72 302 PHE A O 1
ATOM 2348 N N . ASN A 1 303 ? 2.138 -17.010 15.272 1.00 53.94 303 ASN A N 1
ATOM 2349 C CA . ASN A 1 303 ? 2.200 -18.152 16.197 1.00 53.94 303 ASN A CA 1
ATOM 2350 C C . ASN A 1 303 ? 2.272 -17.756 17.681 1.00 53.94 303 ASN A C 1
ATOM 2352 O O . ASN A 1 303 ? 3.068 -16.858 18.063 1.00 53.94 303 ASN A O 1
#

Secondary structure (DSSP, 8-state):
-TTHHHHHHHH------S--TTSHHHHHHHHHHHHHHHTT------TT--HHHHHHHHHHHHHHHHHHHHHHHHHHHHHHH-TTS-HHHHHHHHHHHHHHHHHHHHHHHHHHHHHHHHHHHHHHHHT-TTTSPPP-TTPPP--B--SSTTTS--BSGGGGHHHHHT----TTS-HHHHHHHHHHHHHHHHHHHHHHHHHHHHHHHHHHHHH--SHHHHHHHHHHHHHHHHHHHHHHHHHHHHHHHHHHHHTTSTTTTHHHHHHHHHHHHS-SS--HHHHHHHHH---GGGS-TT------S--

Nearest PDB structures (foldseek):
  1x91-assembly1_A  TM=4.794E-01  e=3.975E+00  Arabidopsis thaliana
  1x8z-assembly1_A-2  TM=2.819E-01  e=8.298E+00  Arabidopsis thaliana
  1x8z-assembly3_A  TM=2.819E-01  e=8.298E+00  Arabidopsis thaliana

Sequence (303 aa):
MKQLVLALLLLGLAVPGSAQAGKAPVVAAKQVKKVATAFKTRVPAAPRVSSKVLKQQYALVSRSLDIARQVHSQQVAQILTDASLAAQERLLVLEKLEAETAALIASLNERALKSQAQWGERLLVERNPNFLPKKDANIPGMLSESAKPTEYPDMSPAFFREVVALVPEYEELPEEVNMLAVALGKKLGFMEQTITQLKEVKLAANKKVAISETEMEKRFYRNQVKKADRELAKLSKQAAQAAADLVDLMNLYPALYKDALTLVAAKLDTYPVKTDFVKYLRGKVRLPSTVKEEAPRRRIGFN

Radius of gyration: 27.03 Å; Cα contacts (8 Å, |Δi|>4): 248; chains: 1; bounding box: 59×53×79 Å

pLDDT: mean 77.26, std 19.31, range [29.34, 95.5]